Protein AF-A0A444R073-F1 (afdb_monomer_lite)

InterPro domains:
  IPR001107 Band 7 domain [PF01145] (1-78)
  IPR010201 HflK [TIGR01933] (1-164)
  IPR010201 HflK [cd03404] (1-149)
  IPR036013 Band 7/SPFH domain superfamily [G3DSA:3.30.479.30] (1-65)
  IPR036013 Band 7/SPFH domain superfamily [SSF117892] (1-67)
  IPR050710 Band 7/mec-2 domain-containing protein [PTHR43327] (1-168)

Organism: Escherichia coli (NCBI:txid562)

Structure (mmCIF, N/CA/C/O backbone):
data_AF-A0A444R073-F1
#
_entry.id   AF-A0A444R073-F1
#
loop_
_atom_site.group_PDB
_atom_site.id
_atom_site.type_symbol
_atom_site.label_atom_id
_atom_site.label_alt_id
_atom_site.label_comp_id
_atom_site.label_asym_id
_atom_site.label_entity_id
_atom_site.label_seq_id
_atom_site.pdbx_PDB_ins_code
_atom_site.Cartn_x
_atom_site.Cartn_y
_atom_site.Cartn_z
_atom_site.occupancy
_atom_site.B_iso_or_equiv
_atom_site.auth_seq_id
_atom_site.auth_comp_id
_atom_site.auth_asym_id
_atom_site.auth_atom_id
_atom_site.pdbx_PDB_model_num
ATOM 1 N N . ARG A 1 1 ? -37.474 10.375 50.641 1.00 55.06 1 ARG A N 1
ATOM 2 C CA . ARG A 1 1 ? -37.005 9.110 50.010 1.00 55.06 1 ARG A CA 1
ATOM 3 C C . ARG A 1 1 ? -37.598 8.875 48.599 1.00 55.06 1 ARG A C 1
ATOM 5 O O . ARG A 1 1 ? -37.387 7.798 48.065 1.00 55.06 1 ARG A O 1
ATOM 12 N N . GLY A 1 2 ? -38.288 9.844 47.969 1.00 54.88 2 GLY A N 1
ATOM 13 C CA . GLY A 1 2 ? -39.010 9.638 46.696 1.00 54.88 2 GLY A CA 1
ATOM 14 C C . GLY A 1 2 ? -38.183 9.764 45.406 1.00 54.88 2 GLY A C 1
ATOM 15 O O . GLY A 1 2 ? -38.495 9.102 44.421 1.00 54.88 2 GLY A O 1
ATOM 16 N N . VAL A 1 3 ? -37.103 10.554 45.412 1.00 55.47 3 VAL A N 1
ATOM 17 C CA . VAL A 1 3 ? -36.324 10.870 44.192 1.00 55.47 3 VAL A CA 1
ATOM 18 C C . VAL A 1 3 ? -35.258 9.820 43.858 1.00 55.47 3 VAL A C 1
ATOM 20 O O . VAL A 1 3 ? -34.915 9.622 42.699 1.00 55.47 3 VAL A O 1
ATOM 23 N N . ILE A 1 4 ? -34.761 9.098 44.867 1.00 55.56 4 ILE A N 1
ATOM 24 C CA . ILE A 1 4 ? -33.624 8.165 44.733 1.00 55.56 4 ILE A CA 1
ATOM 25 C C . ILE A 1 4 ? -34.052 6.841 44.069 1.00 55.56 4 ILE A C 1
ATOM 27 O O . ILE A 1 4 ? -33.236 6.171 43.451 1.00 55.56 4 ILE A O 1
ATOM 31 N N . GLY A 1 5 ? -35.339 6.478 44.141 1.00 57.50 5 GLY A N 1
ATOM 32 C CA . GLY A 1 5 ? -35.863 5.230 43.566 1.00 57.50 5 GLY A CA 1
ATOM 33 C C . GLY A 1 5 ? -36.191 5.281 42.069 1.00 57.50 5 GLY A C 1
ATOM 34 O O . GLY A 1 5 ? -36.481 4.243 41.486 1.00 57.50 5 GLY A O 1
ATOM 35 N N . LYS A 1 6 ? -36.170 6.466 41.442 1.00 63.62 6 LYS A N 1
ATOM 36 C CA . LYS A 1 6 ? -36.554 6.654 40.028 1.00 63.62 6 LYS A CA 1
ATOM 37 C C . LYS A 1 6 ? -35.370 6.546 39.056 1.00 63.62 6 LYS A C 1
ATOM 39 O O . LYS A 1 6 ? -35.580 6.530 37.847 1.00 63.62 6 LYS A O 1
ATOM 44 N N . TYR A 1 7 ? -34.142 6.475 39.573 1.00 65.88 7 TYR A N 1
ATOM 45 C CA . TYR A 1 7 ? -32.910 6.514 38.787 1.00 65.88 7 TYR A CA 1
ATOM 46 C C . TYR A 1 7 ? -32.064 5.255 39.016 1.00 65.88 7 TYR A C 1
ATOM 48 O O . TYR A 1 7 ? -31.955 4.758 40.134 1.00 65.88 7 TYR A O 1
ATOM 56 N N . THR A 1 8 ? -31.459 4.734 37.946 1.00 63.00 8 THR A N 1
ATOM 57 C CA . THR A 1 8 ? -30.529 3.600 38.014 1.00 63.00 8 THR A CA 1
ATOM 58 C C . THR A 1 8 ? -29.217 4.024 38.682 1.00 63.00 8 THR A C 1
ATOM 60 O O . THR A 1 8 ? -28.752 5.149 38.492 1.00 63.00 8 THR A O 1
ATOM 63 N N . MET A 1 9 ? -28.608 3.125 39.465 1.00 62.84 9 MET A N 1
ATOM 64 C CA . MET A 1 9 ? -27.392 3.409 40.250 1.00 62.84 9 MET A CA 1
ATOM 65 C C . MET A 1 9 ? -26.241 3.951 39.382 1.00 62.84 9 MET A C 1
ATOM 67 O O . MET A 1 9 ? -25.562 4.898 39.772 1.00 62.84 9 MET A O 1
ATOM 71 N N . ASP A 1 10 ? -26.094 3.415 38.170 1.00 59.47 10 ASP A N 1
ATOM 72 C CA . ASP A 1 10 ? -25.085 3.807 37.177 1.00 59.47 10 ASP A CA 1
ATOM 73 C C . ASP A 1 10 ? -25.174 5.298 36.788 1.00 59.47 10 ASP A C 1
ATOM 75 O O . ASP A 1 10 ? -24.176 6.014 36.710 1.00 59.47 10 ASP A O 1
ATOM 79 N N . ARG A 1 11 ? -26.395 5.839 36.680 1.00 61.59 11 ARG A N 1
ATOM 80 C CA . ARG A 1 11 ? -26.610 7.251 36.338 1.00 61.59 11 ARG A CA 1
ATOM 81 C C . ARG A 1 11 ? -26.277 8.196 37.493 1.00 61.59 11 ARG A C 1
ATOM 83 O O . ARG A 1 11 ? -25.921 9.343 37.247 1.00 61.59 11 ARG A O 1
ATOM 90 N N . ILE A 1 12 ? -26.365 7.735 38.741 1.00 62.56 12 ILE A N 1
ATOM 91 C CA . ILE A 1 12 ? -26.025 8.524 39.940 1.00 62.56 12 ILE A CA 1
ATOM 92 C C . ILE A 1 12 ? -24.502 8.664 40.090 1.00 62.56 12 ILE A C 1
ATOM 94 O O . ILE A 1 12 ? -24.021 9.690 40.578 1.00 62.56 12 ILE A O 1
ATOM 98 N N . LEU A 1 13 ? -23.749 7.647 39.667 1.00 61.31 13 LEU A N 1
ATOM 99 C CA . LEU A 1 13 ? -22.299 7.565 39.839 1.00 61.31 13 LEU A CA 1
ATOM 100 C C . LEU A 1 13 ? -21.522 8.370 38.786 1.00 61.31 13 LEU A C 1
ATOM 102 O O . LEU A 1 13 ? -20.531 9.002 39.150 1.00 61.31 13 LEU A O 1
ATOM 106 N N . THR A 1 14 ? -21.990 8.404 37.533 1.00 62.25 14 THR A N 1
ATOM 107 C CA . THR A 1 14 ? -21.158 8.860 36.400 1.00 62.25 14 THR A CA 1
ATOM 108 C C . THR A 1 14 ? -21.541 10.247 35.859 1.00 62.25 14 THR A C 1
ATOM 110 O O . THR A 1 14 ? -20.665 11.083 35.660 1.00 62.25 14 THR A O 1
ATOM 113 N N . GLU A 1 15 ? -22.836 10.553 35.678 1.00 62.81 15 GLU A N 1
ATOM 114 C CA . GLU A 1 15 ? -23.273 11.768 34.943 1.00 62.81 15 GLU A CA 1
ATOM 115 C C . GLU A 1 15 ? -24.451 12.534 35.586 1.00 62.81 15 GLU A C 1
ATOM 117 O O . GLU A 1 15 ? -24.666 13.716 35.322 1.00 62.81 15 GLU A O 1
ATOM 122 N N . GLY A 1 16 ? -25.232 11.900 36.463 1.00 62.34 16 GLY A N 1
ATOM 123 C CA . GLY A 1 16 ? -26.510 12.424 36.961 1.00 62.34 16 GLY A CA 1
ATOM 124 C C . GLY A 1 16 ? -26.440 13.278 38.227 1.00 62.34 16 GLY A C 1
ATOM 125 O O . GLY A 1 16 ? -27.479 13.748 38.685 1.00 62.34 16 GLY A O 1
ATOM 126 N N . ARG A 1 17 ? -25.257 13.510 38.814 1.00 65.69 17 ARG A N 1
ATOM 127 C CA . ARG A 1 17 ? -25.134 14.197 40.120 1.00 65.69 17 ARG A CA 1
ATOM 128 C C . ARG A 1 17 ? -25.716 15.614 40.112 1.00 65.69 17 ARG A C 1
ATOM 130 O O . ARG A 1 17 ? -26.339 16.014 41.091 1.00 65.69 17 ARG A O 1
ATOM 137 N N . THR A 1 18 ? -25.554 16.350 39.013 1.00 69.06 18 THR A N 1
ATOM 138 C CA . THR A 1 18 ? -26.079 17.720 38.871 1.00 69.06 18 THR A CA 1
ATOM 139 C C . THR A 1 18 ? -27.593 17.730 38.665 1.00 69.06 18 THR A C 1
ATOM 141 O O . THR A 1 18 ? -28.294 18.504 39.310 1.00 69.06 18 THR A O 1
ATOM 144 N N . VAL A 1 19 ? -28.107 16.827 37.823 1.00 73.62 19 VAL A N 1
ATOM 145 C CA . VAL A 1 19 ? -29.540 16.738 37.487 1.00 73.62 19 VAL A CA 1
ATOM 146 C C . VAL A 1 19 ? -30.362 16.276 38.693 1.00 73.62 19 VAL A C 1
ATOM 148 O O . VAL A 1 19 ? -31.411 16.834 39.007 1.00 73.62 19 VAL A O 1
ATOM 151 N N . ILE A 1 20 ? -29.848 15.300 39.440 1.00 73.94 20 ILE A N 1
ATOM 152 C CA . ILE A 1 20 ? -30.514 14.777 40.637 1.00 73.94 20 ILE A CA 1
ATOM 153 C C . ILE A 1 20 ? -30.482 15.808 41.773 1.00 73.94 20 ILE A C 1
ATOM 155 O O . ILE A 1 20 ? -31.438 15.894 42.546 1.00 73.94 20 ILE A O 1
ATOM 159 N N . ARG A 1 21 ? -29.432 16.640 41.855 1.00 73.69 21 ARG A N 1
ATOM 160 C CA . ARG A 1 21 ? -29.364 17.760 42.807 1.00 73.69 21 ARG A CA 1
ATOM 161 C C . ARG A 1 21 ? -30.461 18.787 42.534 1.00 73.69 21 ARG A C 1
ATOM 163 O O . ARG A 1 21 ? -31.187 19.127 43.464 1.00 73.69 21 ARG A O 1
ATOM 170 N N . SER A 1 22 ? -30.622 19.226 41.282 1.00 78.06 22 SER A N 1
ATOM 171 C CA . SER A 1 22 ? -31.664 20.197 40.917 1.00 78.06 22 SER A CA 1
ATOM 172 C C . SER A 1 22 ? -33.078 19.655 41.124 1.00 78.06 22 SER A C 1
ATOM 174 O O . SER A 1 22 ? -33.945 20.371 41.620 1.00 78.06 22 SER A O 1
ATOM 176 N N . ASP A 1 23 ? -33.313 18.380 40.802 1.00 78.25 23 ASP A N 1
ATOM 177 C CA . ASP A 1 23 ? -34.623 17.754 41.007 1.00 78.25 23 ASP A CA 1
ATOM 178 C C . ASP A 1 23 ? -34.961 17.601 42.491 1.00 78.25 23 ASP A C 1
ATOM 180 O O . ASP A 1 23 ? -36.080 17.901 42.904 1.00 78.25 23 ASP A O 1
ATOM 184 N N . THR A 1 24 ? -33.982 17.204 43.307 1.00 77.81 24 THR A N 1
ATOM 185 C CA . THR A 1 24 ? -34.178 17.065 44.755 1.00 77.81 24 THR A CA 1
ATOM 186 C C . THR A 1 24 ? -34.404 18.423 45.414 1.00 77.81 24 THR A C 1
ATOM 188 O O . THR A 1 24 ? -35.255 18.532 46.289 1.00 77.81 24 THR A O 1
ATOM 191 N N . GLN A 1 25 ? -33.686 19.465 44.984 1.00 78.38 25 GLN A N 1
ATOM 192 C CA . GLN A 1 25 ? -33.894 20.832 45.464 1.00 78.38 25 GLN A CA 1
ATOM 193 C C . GLN A 1 25 ? -35.312 21.324 45.156 1.00 78.38 25 GLN A C 1
ATOM 195 O O . GLN A 1 25 ? -35.981 21.835 46.049 1.00 78.38 25 GLN A O 1
ATOM 200 N N . ARG A 1 26 ? -35.794 21.107 43.927 1.00 81.31 26 ARG A N 1
ATOM 201 C CA . ARG A 1 26 ? -37.142 21.497 43.496 1.00 81.31 26 ARG A CA 1
ATOM 202 C C . ARG A 1 26 ? -38.243 20.769 44.275 1.00 81.31 26 ARG A C 1
ATOM 204 O O . ARG A 1 26 ? -39.172 21.417 44.744 1.00 81.31 26 ARG A O 1
ATOM 211 N N . GLU A 1 27 ? -38.122 19.454 44.460 1.00 80.75 27 GLU A N 1
ATOM 212 C CA . GLU A 1 27 ? -39.096 18.652 45.223 1.00 80.75 27 GLU A CA 1
ATOM 213 C C . GLU A 1 27 ? -39.114 19.044 46.714 1.00 80.75 27 GLU A C 1
ATOM 215 O O . GLU A 1 27 ? -40.174 19.112 47.341 1.00 80.75 27 GLU A O 1
ATOM 220 N N . LEU A 1 28 ? -37.946 19.357 47.289 1.00 77.50 28 LEU A N 1
ATOM 221 C CA . LEU A 1 28 ? -37.846 19.819 48.673 1.00 77.50 28 LEU A CA 1
ATOM 222 C C . LEU A 1 28 ? -38.444 21.223 48.845 1.00 77.50 28 LEU A C 1
ATOM 224 O O . LEU A 1 28 ? -39.145 21.473 49.821 1.00 77.50 28 LEU A O 1
ATOM 228 N N . GLU A 1 29 ? -38.216 22.122 47.888 1.00 79.25 29 GLU A N 1
ATOM 229 C CA . GLU A 1 29 ? -38.777 23.474 47.893 1.00 79.25 29 GLU A CA 1
ATOM 230 C C . GLU A 1 29 ? -40.306 23.461 47.743 1.00 79.25 29 GLU A C 1
ATOM 232 O O . GLU A 1 29 ? -41.003 24.188 48.448 1.00 79.25 29 GLU A O 1
ATOM 237 N N . GLU A 1 30 ? -40.845 22.592 46.885 1.00 82.12 30 GLU A N 1
ATOM 238 C CA . GLU A 1 30 ? -42.290 22.386 46.731 1.00 82.12 30 GLU A CA 1
ATOM 239 C C . GLU A 1 30 ? -42.929 21.822 48.011 1.00 82.12 30 GLU A C 1
ATOM 241 O O . GLU A 1 30 ? -44.007 22.259 48.411 1.00 82.12 30 GLU A O 1
ATOM 246 N N . THR A 1 31 ? -42.226 20.924 48.709 1.00 78.00 31 THR A N 1
ATOM 247 C CA . THR A 1 31 ? -42.686 20.351 49.984 1.00 78.00 31 THR A CA 1
ATOM 248 C C . THR A 1 31 ? -42.624 21.356 51.141 1.00 78.00 31 THR A C 1
ATOM 250 O O . THR A 1 31 ? -43.454 21.288 52.042 1.00 78.00 31 THR A O 1
ATOM 253 N N . ILE A 1 32 ? -41.662 22.289 51.144 1.00 78.62 32 ILE A N 1
ATOM 254 C CA . ILE A 1 32 ? -41.451 23.258 52.239 1.00 78.62 32 ILE A CA 1
ATOM 255 C C . ILE A 1 32 ? -42.328 24.516 52.096 1.00 78.62 32 ILE A C 1
ATOM 257 O O . ILE A 1 32 ? -42.721 25.082 53.116 1.00 78.62 32 ILE A O 1
ATOM 261 N N . ARG A 1 33 ? -42.689 24.930 50.869 1.00 77.44 33 ARG A N 1
ATOM 262 C CA . ARG A 1 33 ? -43.585 26.079 50.596 1.00 77.44 33 ARG A CA 1
ATOM 263 C C . ARG A 1 33 ? -44.850 26.142 51.467 1.00 77.44 33 ARG A C 1
ATOM 265 O O . ARG A 1 33 ? -45.106 27.211 52.005 1.00 77.44 33 ARG A O 1
ATOM 272 N N . PRO A 1 34 ? -45.634 25.062 51.652 1.00 80.06 34 PRO A N 1
ATOM 273 C CA . PRO A 1 34 ? -46.863 25.126 52.448 1.00 80.06 34 PRO A CA 1
ATOM 274 C C . PRO A 1 34 ? -46.637 25.255 53.962 1.00 80.06 34 PRO A C 1
ATOM 276 O O . PRO A 1 34 ? -47.599 25.487 54.688 1.00 80.06 34 PRO A O 1
ATOM 279 N N . TYR A 1 35 ? -45.403 25.095 54.453 1.00 78.06 35 TYR A N 1
ATOM 280 C CA . TYR A 1 35 ? -45.088 25.181 55.881 1.00 78.06 35 TYR A CA 1
ATOM 281 C C . TYR A 1 35 ? -44.581 26.568 56.322 1.00 78.06 35 TYR A C 1
ATOM 283 O O . TYR A 1 35 ? -44.328 26.737 57.512 1.00 78.06 35 TYR A O 1
ATOM 291 N N . ASP A 1 36 ? -44.415 27.539 55.406 1.00 66.00 36 ASP A N 1
ATOM 292 C CA . ASP A 1 36 ? -44.021 28.942 55.680 1.00 66.00 36 ASP A CA 1
ATOM 293 C C . ASP A 1 36 ? -42.893 29.107 56.726 1.00 66.00 36 ASP A C 1
ATOM 295 O O . ASP A 1 36 ? -42.882 30.009 57.562 1.00 66.00 36 ASP A O 1
ATOM 299 N N . MET A 1 37 ? -41.892 28.222 56.687 1.00 71.38 37 MET A N 1
ATOM 300 C CA . MET A 1 37 ? -40.884 28.117 57.754 1.00 71.38 37 MET A CA 1
ATOM 301 C C . MET A 1 37 ? -39.775 29.186 57.687 1.00 71.38 37 MET A C 1
ATOM 303 O O . MET A 1 37 ? -38.877 29.183 58.525 1.00 71.38 37 MET A O 1
ATOM 307 N N . GLY A 1 38 ? -39.783 30.072 56.682 1.00 71.75 38 GLY A N 1
ATOM 308 C CA . GLY A 1 38 ? -38.761 31.117 56.505 1.00 71.75 38 GLY A CA 1
ATOM 309 C C . GLY A 1 38 ? -37.342 30.604 56.203 1.00 71.75 38 GLY A C 1
ATOM 310 O O . GLY A 1 38 ? -36.381 31.357 56.339 1.00 71.75 38 GLY A O 1
ATOM 311 N N . ILE A 1 39 ? -37.192 29.334 55.808 1.00 76.00 39 ILE A N 1
ATOM 312 C CA . ILE A 1 39 ? -35.901 28.692 55.511 1.00 76.00 39 ILE A CA 1
ATOM 313 C C . ILE A 1 39 ? -35.671 28.671 53.996 1.00 76.00 39 ILE A C 1
ATOM 315 O O . ILE A 1 39 ? -36.524 28.198 53.247 1.00 76.00 39 ILE A O 1
ATOM 319 N N . THR A 1 40 ? -34.502 29.129 53.543 1.00 70.38 40 THR A N 1
ATOM 320 C CA . THR A 1 40 ? -34.058 29.054 52.141 1.00 70.38 40 THR A CA 1
ATOM 321 C C . THR A 1 40 ? -32.977 27.989 51.958 1.00 70.38 40 THR A C 1
ATOM 323 O O . THR A 1 40 ? -32.024 27.896 52.731 1.00 70.38 40 THR A O 1
ATOM 326 N N . LEU A 1 41 ? -33.128 27.159 50.924 1.00 69.31 41 LEU A N 1
ATOM 327 C CA . LEU A 1 41 ? -32.196 26.076 50.610 1.00 69.31 41 LEU A CA 1
ATOM 328 C C . LEU A 1 41 ? -31.073 26.598 49.698 1.00 69.31 41 LEU A C 1
ATOM 330 O O . LEU A 1 41 ? -31.350 26.999 48.570 1.00 69.31 41 LEU A O 1
ATOM 334 N N . LEU A 1 42 ? -29.819 26.596 50.170 1.00 73.56 42 LEU A N 1
ATOM 335 C CA . LEU A 1 42 ? -28.668 27.050 49.370 1.00 73.56 42 LEU A CA 1
ATOM 336 C C . LEU A 1 42 ? -28.007 25.934 48.549 1.00 73.56 42 LEU A C 1
ATOM 338 O O . LEU A 1 42 ? -27.682 26.160 47.388 1.00 73.56 42 LEU A O 1
ATOM 342 N N . ASP A 1 43 ? -27.787 24.750 49.131 1.00 69.12 43 ASP A N 1
ATOM 343 C CA . ASP A 1 43 ? -27.159 23.624 48.426 1.00 69.12 43 ASP A CA 1
ATOM 344 C C . ASP A 1 43 ? -27.592 22.273 49.016 1.00 69.12 43 ASP A C 1
ATOM 346 O O . ASP A 1 43 ? -27.849 22.146 50.216 1.00 69.12 43 ASP A O 1
ATOM 350 N N . VAL A 1 44 ? -27.649 21.251 48.160 1.00 71.50 44 VAL A N 1
ATOM 351 C CA . VAL A 1 44 ? -27.946 19.861 48.522 1.00 71.50 44 VAL A CA 1
ATOM 352 C C . VAL A 1 44 ? -26.718 19.011 48.212 1.00 71.50 44 VAL A C 1
ATOM 354 O O . VAL A 1 44 ? -26.381 18.735 47.053 1.00 71.50 44 VAL A O 1
ATOM 357 N N . ASN A 1 45 ? -26.039 18.568 49.269 1.00 71.38 45 ASN A N 1
ATOM 358 C CA . ASN A 1 45 ? -24.870 17.708 49.152 1.00 71.38 45 ASN A CA 1
ATOM 359 C C . ASN A 1 45 ? -25.240 16.239 49.404 1.00 71.38 45 ASN A C 1
ATOM 361 O O . ASN A 1 45 ? -25.740 15.885 50.471 1.00 71.38 45 ASN A O 1
ATOM 365 N N . PHE A 1 46 ? -24.973 15.376 48.422 1.00 67.88 46 PHE A N 1
ATOM 366 C CA . PHE A 1 46 ? -25.147 13.933 48.563 1.00 67.88 46 PHE A CA 1
ATOM 367 C C . PHE A 1 46 ? -23.884 13.315 49.158 1.00 67.88 46 PHE A C 1
ATOM 369 O O . PHE A 1 46 ? -22.797 13.422 48.584 1.00 67.88 46 PHE A O 1
ATOM 376 N N . GLN A 1 47 ? -24.034 12.616 50.283 1.00 66.50 47 GLN A N 1
ATOM 377 C CA . GLN A 1 47 ? -22.966 11.769 50.804 1.00 66.50 47 GLN A CA 1
ATOM 378 C C . GLN A 1 47 ? -22.713 10.611 49.830 1.00 66.50 47 GLN A C 1
ATOM 380 O O . GLN A 1 47 ? -23.646 10.082 49.226 1.00 66.50 47 GLN A O 1
ATOM 385 N N . ALA A 1 48 ? -21.440 10.257 49.636 1.00 60.47 48 ALA A N 1
ATOM 386 C CA . ALA A 1 48 ? -21.033 9.248 48.666 1.00 60.47 48 ALA A CA 1
ATOM 387 C C . ALA A 1 48 ? -21.728 7.907 48.953 1.00 60.47 48 ALA A C 1
ATOM 389 O O . ALA A 1 48 ? -21.460 7.261 49.966 1.00 60.47 48 ALA A O 1
ATOM 390 N N . ALA A 1 49 ? -22.616 7.490 48.050 1.00 63.25 49 ALA A N 1
ATOM 391 C CA . ALA A 1 49 ? -23.251 6.184 48.106 1.00 63.25 49 ALA A CA 1
ATOM 392 C C . ALA A 1 49 ? -22.205 5.120 47.742 1.00 63.25 49 ALA A C 1
ATOM 394 O O . ALA A 1 49 ? -21.922 4.890 46.567 1.00 63.25 49 ALA A O 1
ATOM 395 N N . ARG A 1 50 ? -21.576 4.513 48.753 1.00 61.50 50 ARG A N 1
ATOM 396 C CA . ARG A 1 50 ? -20.696 3.357 48.550 1.00 61.50 50 ARG A CA 1
ATOM 397 C C . ARG A 1 50 ? -21.544 2.091 48.399 1.00 61.50 50 ARG A C 1
ATOM 399 O O . ARG A 1 50 ? -22.405 1.860 49.248 1.00 61.50 50 ARG A O 1
ATOM 406 N N . PRO A 1 51 ? -21.291 1.257 47.377 1.00 62.69 51 PRO A N 1
ATOM 407 C CA . PRO A 1 51 ? -21.869 -0.078 47.310 1.00 62.69 51 PRO A CA 1
ATOM 408 C C . PRO A 1 51 ? -21.456 -0.908 48.540 1.00 62.69 51 PRO A C 1
ATOM 410 O O . PRO A 1 51 ? -20.297 -0.805 48.967 1.00 62.69 51 PRO A O 1
ATOM 413 N N . PRO A 1 52 ? -22.364 -1.721 49.114 1.00 71.88 52 PRO A N 1
ATOM 414 C CA . PRO A 1 52 ? -22.009 -2.680 50.155 1.00 71.88 52 PRO A CA 1
ATOM 415 C C . PRO A 1 52 ? -20.971 -3.681 49.624 1.00 71.88 52 PRO A C 1
ATOM 417 O O . PRO A 1 52 ? -20.957 -4.003 48.437 1.00 71.88 52 PRO A O 1
ATOM 420 N N . GLU A 1 53 ? -20.071 -4.140 50.496 1.00 72.81 53 GLU A N 1
ATOM 421 C CA . GLU A 1 53 ? -18.901 -4.959 50.125 1.00 72.81 53 GLU A CA 1
ATOM 422 C C . GLU A 1 53 ? -19.281 -6.250 49.382 1.00 72.81 53 GLU A C 1
ATOM 424 O O . GLU A 1 53 ? -18.562 -6.673 48.484 1.00 72.81 53 GLU A O 1
ATOM 429 N N . GLU A 1 54 ? -20.446 -6.819 49.697 1.00 71.88 54 GLU A N 1
ATOM 430 C CA . GLU A 1 54 ? -20.919 -8.113 49.192 1.00 71.88 54 GLU A CA 1
ATOM 431 C C . GLU A 1 54 ? -21.145 -8.159 47.669 1.00 71.88 54 GLU A C 1
ATOM 433 O O . GLU A 1 54 ? -21.077 -9.234 47.082 1.00 71.88 54 GLU A O 1
ATOM 438 N N . VAL A 1 55 ? -21.385 -7.017 47.009 1.00 76.94 55 VAL A N 1
ATOM 439 C CA . VAL A 1 55 ? -21.680 -6.961 45.559 1.00 76.94 55 VAL A CA 1
ATOM 440 C C . VAL A 1 55 ? -20.563 -6.359 44.713 1.00 76.94 55 VAL A C 1
ATOM 442 O O . VAL A 1 55 ? -20.627 -6.453 43.491 1.00 76.94 55 VAL A O 1
ATOM 445 N N . LYS A 1 56 ? -19.517 -5.786 45.320 1.00 77.75 56 LYS A N 1
ATOM 446 C CA . LYS A 1 56 ? -18.429 -5.128 44.573 1.00 77.75 56 LYS A CA 1
ATOM 447 C C . LYS A 1 56 ? -17.779 -6.064 43.554 1.00 77.75 56 LYS A C 1
ATOM 449 O O . LYS A 1 56 ? -17.690 -5.701 42.392 1.00 77.75 56 LYS A O 1
ATOM 454 N N . ALA A 1 57 ? -17.472 -7.299 43.953 1.00 86.00 57 ALA A N 1
ATOM 455 C CA . ALA A 1 57 ? -16.815 -8.273 43.080 1.00 86.00 57 ALA A CA 1
ATOM 456 C C . ALA A 1 57 ? -17.603 -8.576 41.789 1.00 86.00 57 ALA A C 1
ATOM 458 O O . ALA A 1 57 ? -17.008 -8.672 40.724 1.00 86.00 57 ALA A O 1
ATOM 459 N N . ALA A 1 58 ? -18.935 -8.682 41.861 1.00 85.12 58 ALA A N 1
ATOM 460 C CA . ALA A 1 58 ? -19.769 -8.952 40.685 1.00 85.12 58 ALA A CA 1
ATOM 461 C C . ALA A 1 58 ? -19.904 -7.730 39.758 1.00 85.12 58 ALA A C 1
ATOM 463 O O . ALA A 1 58 ? -20.021 -7.879 38.543 1.00 85.12 58 ALA A O 1
ATOM 464 N N . PHE A 1 59 ? -19.886 -6.516 40.319 1.00 82.62 59 PHE A N 1
ATOM 465 C CA . PHE A 1 59 ? -19.874 -5.284 39.528 1.00 82.62 59 PHE A CA 1
ATOM 466 C C . PHE A 1 59 ? -18.515 -5.046 38.872 1.00 82.62 59 PHE A C 1
ATOM 468 O O . PHE A 1 59 ? -18.472 -4.691 37.697 1.00 82.62 59 PHE A O 1
ATOM 475 N N . ASP A 1 60 ? -17.430 -5.276 39.607 1.00 86.88 60 ASP A N 1
ATOM 476 C CA . ASP A 1 60 ? -16.068 -5.149 39.097 1.00 86.88 60 ASP A CA 1
ATOM 477 C C . ASP A 1 60 ? -15.835 -6.138 37.942 1.00 86.88 60 ASP A C 1
ATOM 479 O O . ASP A 1 60 ? -15.283 -5.753 36.913 1.00 86.88 60 ASP A O 1
ATOM 483 N N . ASP A 1 61 ? -16.351 -7.368 38.050 1.00 90.75 61 ASP A N 1
ATOM 484 C CA . ASP A 1 61 ? -16.304 -8.369 36.975 1.00 90.75 61 ASP A CA 1
ATOM 485 C C . ASP A 1 61 ? -17.109 -7.937 35.734 1.00 90.75 61 ASP A C 1
ATOM 487 O O . ASP A 1 61 ? -16.619 -7.999 34.607 1.00 90.75 61 ASP A O 1
ATOM 491 N N . ALA A 1 62 ? -18.320 -7.397 35.917 1.00 90.88 62 ALA A N 1
ATOM 492 C CA . ALA A 1 62 ? -19.131 -6.891 34.807 1.00 90.88 62 ALA A CA 1
ATOM 493 C C . ALA A 1 62 ? -18.499 -5.674 34.100 1.00 90.88 62 ALA A C 1
ATOM 495 O O . ALA A 1 62 ? -18.615 -5.536 32.878 1.00 90.88 62 ALA A O 1
ATOM 496 N N . ILE A 1 63 ? -17.835 -4.787 34.849 1.00 89.12 63 ILE A N 1
ATOM 497 C CA . ILE A 1 63 ? -17.097 -3.647 34.288 1.00 89.12 63 ILE A CA 1
ATOM 498 C C . ILE A 1 63 ? -15.865 -4.144 33.528 1.00 89.12 63 ILE A C 1
ATOM 500 O O . ILE A 1 63 ? -15.675 -3.743 32.380 1.00 89.12 63 ILE A O 1
ATOM 504 N N . ALA A 1 64 ? -15.088 -5.058 34.116 1.00 94.00 64 ALA A N 1
ATOM 505 C CA . ALA A 1 64 ? -13.918 -5.647 33.473 1.00 94.00 64 ALA A CA 1
ATOM 506 C C . ALA A 1 64 ? -14.290 -6.366 32.166 1.00 94.00 64 ALA A C 1
ATOM 508 O O . ALA A 1 64 ? -13.637 -6.172 31.143 1.00 94.00 64 ALA A O 1
ATOM 509 N N . ALA A 1 65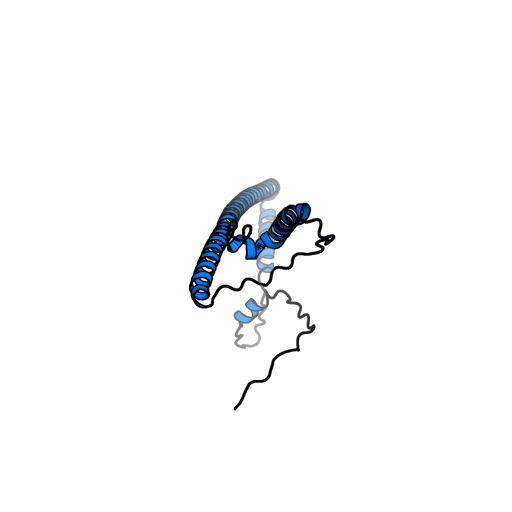 ? -15.381 -7.139 32.158 1.00 95.00 65 ALA A N 1
ATOM 510 C CA . ALA A 1 65 ? -15.878 -7.806 30.957 1.00 95.00 65 ALA A CA 1
ATOM 511 C C . ALA A 1 65 ? -16.243 -6.808 29.843 1.00 95.00 65 ALA A C 1
ATOM 513 O O . ALA A 1 65 ? -15.868 -7.011 28.688 1.00 95.00 65 ALA A O 1
ATOM 514 N N . ARG A 1 66 ? -16.920 -5.703 30.186 1.00 93.81 66 ARG A N 1
ATOM 515 C CA . ARG A 1 66 ? -17.254 -4.632 29.231 1.00 93.81 66 ARG A CA 1
ATOM 516 C C . ARG A 1 66 ? -16.025 -3.917 28.691 1.00 93.81 66 ARG A C 1
ATOM 518 O O . ARG A 1 66 ? -15.977 -3.593 27.507 1.00 93.81 66 ARG A O 1
ATOM 525 N N . GLU A 1 67 ? -15.052 -3.637 29.548 1.00 96.25 67 GLU A N 1
ATOM 526 C CA . GLU A 1 67 ? -13.822 -2.970 29.134 1.00 96.25 67 GLU A CA 1
ATOM 527 C C . GLU A 1 67 ? -13.011 -3.857 28.187 1.00 96.25 67 GLU A C 1
ATOM 529 O O . GLU A 1 67 ? -12.578 -3.382 27.136 1.00 96.25 67 GLU A O 1
ATOM 534 N N . ASN A 1 68 ? -12.914 -5.153 28.496 1.00 96.56 68 ASN A N 1
ATOM 535 C CA . ASN A 1 68 ? -12.296 -6.148 27.625 1.00 96.56 68 ASN A CA 1
ATOM 536 C C . ASN A 1 68 ? -13.017 -6.239 26.274 1.00 96.56 68 ASN A C 1
ATOM 538 O O . ASN A 1 68 ? -12.365 -6.191 25.236 1.00 96.56 68 ASN A O 1
ATOM 542 N N . GLU A 1 69 ? -14.353 -6.322 26.253 1.00 96.12 69 GLU A N 1
ATOM 543 C CA . GLU A 1 69 ? -15.136 -6.335 25.008 1.00 96.12 69 GLU A CA 1
ATOM 544 C C . GLU A 1 69 ? -14.828 -5.105 24.146 1.00 96.12 69 GLU A C 1
ATOM 546 O O . GLU A 1 69 ? -14.506 -5.225 22.963 1.00 96.12 69 GLU A O 1
ATOM 551 N N . GLN A 1 70 ? -14.849 -3.914 24.747 1.00 96.69 70 GLN A N 1
ATOM 552 C CA . GLN A 1 70 ? -14.510 -2.691 24.030 1.00 96.69 70 GLN A CA 1
ATOM 553 C C . GLN A 1 70 ? -13.051 -2.663 23.569 1.00 96.69 70 GLN A C 1
ATOM 555 O O . GLN A 1 70 ? -12.762 -2.132 22.497 1.00 96.69 70 GLN A O 1
ATOM 560 N N . GLN A 1 71 ? -12.123 -3.208 24.356 1.00 96.94 71 GLN A N 1
ATOM 561 C CA . GLN A 1 71 ? -10.724 -3.333 23.961 1.00 96.94 71 GLN A CA 1
ATOM 562 C C . GLN A 1 71 ? -10.584 -4.234 22.732 1.00 96.94 71 GLN A C 1
ATOM 564 O O . GLN A 1 71 ? -9.951 -3.816 21.765 1.00 96.94 71 GLN A O 1
ATOM 569 N N . TYR A 1 72 ? -11.229 -5.403 22.727 1.00 97.44 72 TYR A N 1
ATOM 570 C CA . TYR A 1 72 ? -11.217 -6.325 21.590 1.00 97.44 72 TYR A CA 1
ATOM 571 C C . TYR A 1 72 ? -11.818 -5.704 20.329 1.00 97.44 72 TYR A C 1
ATOM 573 O O . TYR A 1 72 ? -11.253 -5.854 19.246 1.00 97.44 72 TYR A O 1
ATOM 581 N N . ILE A 1 73 ? -12.927 -4.967 20.455 1.00 97.06 73 ILE A N 1
ATOM 582 C CA . ILE A 1 73 ? -13.530 -4.254 19.320 1.00 97.06 73 ILE A CA 1
ATOM 583 C C . ILE A 1 73 ? -12.550 -3.214 18.769 1.00 97.06 73 ILE A C 1
ATOM 585 O O . ILE A 1 73 ? -12.284 -3.204 17.568 1.00 97.06 73 ILE A O 1
ATOM 589 N N . ARG A 1 74 ? -11.949 -2.388 19.636 1.00 96.50 74 ARG A N 1
ATOM 590 C CA . ARG A 1 74 ? -10.973 -1.366 19.218 1.00 96.50 74 ARG A CA 1
ATOM 591 C C . ARG A 1 74 ? -9.733 -1.972 18.568 1.00 96.50 74 ARG A C 1
ATOM 593 O O . ARG A 1 74 ? -9.212 -1.403 17.615 1.00 96.50 74 ARG A O 1
ATOM 600 N N . GLU A 1 75 ? -9.254 -3.110 19.061 1.00 96.75 75 GLU A N 1
ATOM 601 C CA . GLU A 1 75 ? -8.100 -3.802 18.484 1.00 96.75 75 GLU A CA 1
ATOM 602 C C . GLU A 1 75 ? -8.428 -4.400 17.109 1.00 96.75 75 GLU A C 1
ATOM 604 O O . GLU A 1 75 ? -7.643 -4.257 16.172 1.00 96.75 75 GLU A O 1
ATOM 609 N N . ALA A 1 76 ? -9.619 -4.982 16.940 1.00 96.62 76 ALA A N 1
ATOM 610 C CA . ALA A 1 76 ? -10.089 -5.469 15.645 1.00 96.62 76 ALA A CA 1
ATOM 611 C C . ALA A 1 76 ? -10.281 -4.326 14.628 1.00 96.62 76 ALA A C 1
ATOM 613 O O . ALA A 1 76 ? -9.877 -4.435 13.465 1.00 96.62 76 ALA A O 1
ATOM 614 N N . GLU A 1 77 ? -10.848 -3.199 15.061 1.00 96.81 77 GLU A N 1
ATOM 615 C CA . GLU A 1 77 ? -10.951 -1.986 14.248 1.00 96.81 77 GLU A CA 1
ATOM 616 C C . GLU A 1 77 ? -9.564 -1.452 13.875 1.00 96.81 77 GLU A C 1
ATOM 618 O O . GLU A 1 77 ? -9.314 -1.144 12.712 1.00 96.81 77 GLU A O 1
ATOM 623 N N . ALA A 1 78 ? -8.625 -1.391 14.821 1.00 96.44 78 ALA A N 1
ATOM 624 C CA . ALA A 1 78 ? -7.255 -0.971 14.543 1.00 96.44 78 ALA A CA 1
ATOM 625 C C . ALA A 1 78 ? -6.581 -1.896 13.518 1.00 96.44 78 ALA A C 1
ATOM 627 O O . ALA A 1 78 ? -5.996 -1.409 12.551 1.00 96.44 78 ALA A O 1
ATOM 628 N N . TYR A 1 79 ? -6.735 -3.214 13.666 1.00 95.50 79 TYR A N 1
ATOM 629 C CA . TYR A 1 79 ? -6.168 -4.199 12.748 1.00 95.50 79 TYR A CA 1
ATOM 630 C C . TYR A 1 79 ? -6.721 -4.053 11.325 1.00 95.50 79 TYR A C 1
ATOM 632 O O . TYR A 1 79 ? -5.962 -4.018 10.355 1.00 95.50 79 TYR A O 1
ATOM 640 N N . THR A 1 80 ? -8.040 -3.917 11.172 1.00 94.81 80 THR A N 1
ATOM 641 C CA . THR A 1 80 ? -8.663 -3.722 9.849 1.00 94.81 80 THR A CA 1
ATOM 642 C C . THR A 1 80 ? -8.233 -2.401 9.208 1.00 94.81 80 THR A C 1
ATOM 644 O O . THR A 1 80 ? -7.871 -2.377 8.025 1.00 94.81 80 THR A O 1
ATOM 647 N N . ASN A 1 81 ? -8.177 -1.328 10.002 1.00 95.31 81 ASN A N 1
ATOM 648 C CA . ASN A 1 81 ? -7.690 -0.017 9.581 1.00 95.31 81 ASN A CA 1
ATOM 649 C C . ASN A 1 81 ? -6.189 -0.006 9.254 1.00 95.31 81 ASN A C 1
ATOM 651 O O . ASN A 1 81 ? -5.737 0.856 8.509 1.00 95.31 81 ASN A O 1
ATOM 655 N N . GLU A 1 82 ? -5.402 -0.950 9.764 1.00 95.56 82 GLU A N 1
ATOM 656 C CA . GLU A 1 82 ? -3.978 -1.083 9.456 1.00 95.56 82 GLU A CA 1
ATOM 657 C C . GLU A 1 82 ? -3.741 -1.941 8.203 1.00 95.56 82 GLU A C 1
ATOM 659 O O . GLU A 1 82 ? -2.947 -1.577 7.330 1.00 95.56 82 GLU A O 1
ATOM 664 N N . VAL A 1 83 ? -4.439 -3.072 8.083 1.00 96.69 83 VAL A N 1
ATOM 665 C CA . VAL A 1 83 ? -4.233 -4.044 7.000 1.00 96.69 83 VAL A CA 1
ATOM 666 C C . VAL A 1 83 ? -4.783 -3.539 5.670 1.00 96.69 83 VAL A C 1
ATOM 668 O O . VAL A 1 83 ? -4.078 -3.613 4.659 1.00 96.69 83 VAL A O 1
ATOM 671 N N . GLN A 1 84 ? -6.001 -2.987 5.644 1.00 95.31 84 GLN A N 1
ATOM 672 C CA . GLN A 1 84 ? -6.641 -2.584 4.390 1.00 95.31 84 GLN A CA 1
ATOM 673 C C . GLN A 1 84 ? -5.847 -1.488 3.648 1.00 95.31 84 GLN A C 1
ATOM 675 O O . GLN A 1 84 ? -5.574 -1.659 2.453 1.00 95.31 84 GLN A O 1
ATOM 680 N N . PRO A 1 85 ? -5.400 -0.392 4.297 1.00 96.75 85 PRO A N 1
ATOM 681 C CA . PRO A 1 85 ? -4.622 0.644 3.621 1.00 96.75 85 PRO A CA 1
ATOM 682 C C . PRO A 1 85 ? -3.221 0.174 3.242 1.00 96.75 85 PRO A C 1
ATOM 684 O O . PRO A 1 85 ? -2.715 0.573 2.195 1.00 96.75 85 PRO A O 1
ATOM 687 N N . ARG A 1 86 ? -2.595 -0.699 4.044 1.00 96.75 86 ARG A N 1
ATOM 688 C CA . ARG A 1 86 ? -1.294 -1.285 3.694 1.00 96.75 86 ARG A CA 1
ATOM 689 C C . ARG A 1 86 ? -1.382 -2.147 2.443 1.00 96.75 86 ARG A C 1
ATOM 691 O O . ARG A 1 86 ? -0.559 -1.968 1.548 1.00 96.75 86 ARG A O 1
ATOM 698 N N . ALA A 1 87 ? -2.379 -3.025 2.359 1.00 96.62 87 ALA A N 1
ATOM 699 C CA . ALA A 1 87 ? -2.603 -3.860 1.184 1.00 96.62 87 ALA A CA 1
ATOM 700 C C . ALA A 1 87 ? -2.885 -3.003 -0.061 1.00 96.62 87 ALA A C 1
ATOM 702 O O . ALA A 1 87 ? -2.251 -3.190 -1.098 1.00 96.62 87 ALA A O 1
ATOM 703 N N . ASN A 1 88 ? -3.755 -1.995 0.063 1.00 97.00 88 ASN A N 1
ATOM 704 C CA . ASN A 1 88 ? -4.042 -1.052 -1.021 1.00 97.00 88 ASN A CA 1
ATOM 705 C C . ASN A 1 88 ? -2.790 -0.268 -1.454 1.00 97.00 88 ASN A C 1
ATOM 707 O O . ASN A 1 88 ? -2.533 -0.117 -2.646 1.00 97.00 88 ASN A O 1
ATOM 711 N N . GLY A 1 89 ? -1.977 0.195 -0.502 1.00 97.88 89 GLY A N 1
ATOM 712 C CA . GLY A 1 89 ? -0.733 0.910 -0.782 1.00 97.88 89 GLY A CA 1
ATOM 713 C C . GLY A 1 89 ? 0.317 0.033 -1.469 1.00 97.88 89 GLY A C 1
ATOM 714 O O . GLY A 1 89 ? 0.998 0.494 -2.383 1.00 97.88 89 GLY A O 1
ATOM 715 N N . GLN A 1 90 ? 0.430 -1.237 -1.075 1.00 97.56 90 GLN A N 1
ATOM 716 C CA . GLN A 1 90 ? 1.299 -2.209 -1.744 1.00 97.56 90 GLN A CA 1
ATOM 717 C C . GLN A 1 90 ? 0.821 -2.503 -3.169 1.00 97.56 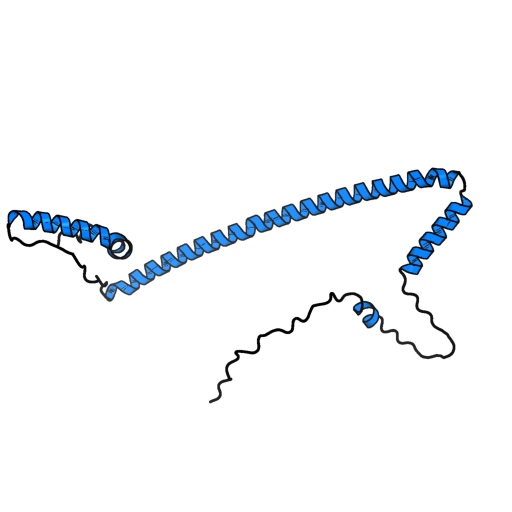90 GLN A C 1
ATOM 719 O O . GLN A 1 90 ? 1.627 -2.464 -4.095 1.00 97.56 90 GLN A O 1
ATOM 724 N N . ALA A 1 91 ? -0.481 -2.727 -3.360 1.00 97.50 91 ALA A N 1
ATOM 725 C CA . ALA A 1 91 ? -1.059 -2.938 -4.683 1.00 97.50 91 ALA A CA 1
ATOM 726 C C . ALA A 1 91 ? -0.811 -1.730 -5.601 1.00 97.50 91 ALA A C 1
ATOM 728 O O . ALA A 1 91 ? -0.344 -1.895 -6.728 1.00 97.50 91 ALA A O 1
ATOM 729 N N . GLN A 1 92 ? -1.039 -0.512 -5.100 1.00 97.88 92 GLN A N 1
ATOM 730 C CA . GLN A 1 92 ? -0.775 0.707 -5.862 1.00 97.88 92 GLN A CA 1
ATOM 731 C C .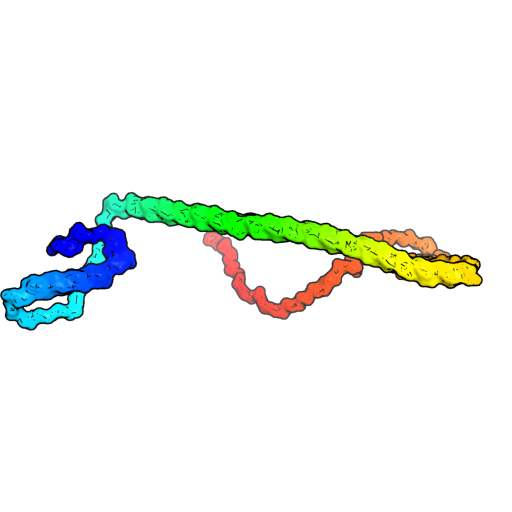 GLN A 1 92 ? 0.709 0.848 -6.208 1.00 97.88 92 GLN A C 1
ATOM 733 O O . GLN A 1 92 ? 1.036 1.198 -7.337 1.00 97.88 92 GLN A O 1
ATOM 738 N N . ARG A 1 93 ? 1.611 0.536 -5.270 1.00 98.19 93 ARG A N 1
ATOM 739 C CA . ARG A 1 93 ? 3.056 0.569 -5.518 1.00 98.19 93 ARG A CA 1
ATOM 740 C C . ARG A 1 93 ? 3.452 -0.365 -6.658 1.00 98.19 93 ARG A C 1
ATOM 742 O O . ARG A 1 93 ? 4.137 0.077 -7.569 1.00 98.19 93 ARG A O 1
ATOM 749 N N . ILE A 1 94 ? 2.968 -1.607 -6.648 1.00 98.19 94 ILE A N 1
ATOM 750 C CA . ILE A 1 94 ? 3.244 -2.585 -7.711 1.00 98.19 94 ILE A CA 1
ATOM 751 C C . ILE A 1 94 ? 2.728 -2.079 -9.065 1.00 98.19 94 ILE A C 1
ATOM 753 O O . ILE A 1 94 ? 3.415 -2.200 -10.080 1.00 98.19 94 ILE A O 1
ATOM 757 N N . LEU A 1 95 ? 1.532 -1.481 -9.097 1.00 98.19 95 LEU A N 1
ATOM 758 C CA . LEU A 1 95 ? 0.978 -0.910 -10.326 1.00 98.19 95 LEU A CA 1
ATOM 759 C C . LEU A 1 95 ? 1.807 0.267 -10.848 1.00 98.19 95 LEU A C 1
ATOM 761 O O . LEU A 1 95 ? 2.054 0.343 -12.052 1.00 98.19 95 LEU A O 1
ATOM 765 N N . GLU A 1 96 ? 2.240 1.174 -9.973 1.00 97.88 96 GLU A N 1
ATOM 766 C CA . GLU A 1 96 ? 3.081 2.306 -10.368 1.00 97.88 96 GLU A CA 1
ATOM 767 C C . GLU A 1 96 ? 4.480 1.863 -10.799 1.00 97.88 96 GLU A C 1
ATOM 769 O O . GLU A 1 96 ? 4.980 2.350 -11.809 1.00 97.88 96 GLU A O 1
ATOM 774 N N . GLU A 1 97 ? 5.085 0.883 -10.126 1.00 98.06 97 GLU A N 1
ATOM 775 C CA . GLU A 1 97 ? 6.356 0.282 -10.545 1.00 98.06 97 GLU A CA 1
ATOM 776 C C . GLU A 1 97 ? 6.234 -0.366 -11.931 1.00 98.06 97 GLU A C 1
ATOM 778 O O . GLU A 1 97 ? 7.074 -0.133 -12.800 1.00 98.06 97 GLU A O 1
ATOM 783 N N . ALA A 1 98 ? 5.154 -1.109 -12.191 1.00 98.06 98 ALA A N 1
ATOM 784 C CA . ALA A 1 98 ? 4.908 -1.711 -13.500 1.00 98.06 98 ALA A CA 1
ATOM 785 C C . ALA A 1 98 ? 4.695 -0.654 -14.600 1.00 98.06 98 ALA A C 1
ATOM 787 O O . ALA A 1 98 ? 5.196 -0.800 -15.720 1.00 98.06 98 ALA A O 1
ATOM 788 N N . ARG A 1 99 ? 3.973 0.433 -14.296 1.00 98.06 99 ARG A N 1
ATOM 789 C CA . ARG A 1 99 ? 3.785 1.565 -15.219 1.00 98.06 99 ARG A CA 1
ATOM 790 C C . ARG A 1 99 ? 5.098 2.287 -15.494 1.00 98.06 99 ARG A C 1
ATOM 792 O O . ARG A 1 99 ? 5.382 2.576 -16.656 1.00 98.06 99 ARG A O 1
ATOM 799 N N . ALA A 1 100 ? 5.892 2.539 -14.457 1.00 98.25 100 ALA A N 1
ATOM 800 C CA . ALA A 1 100 ? 7.202 3.162 -14.565 1.00 98.25 100 ALA A CA 1
ATOM 801 C C . ALA A 1 100 ? 8.145 2.304 -15.413 1.00 98.25 100 ALA A C 1
ATOM 803 O O . ALA A 1 100 ? 8.744 2.824 -16.348 1.00 98.25 100 ALA A O 1
ATOM 804 N N . TYR A 1 101 ? 8.196 0.992 -15.167 1.00 97.94 101 TYR A N 1
ATOM 805 C CA . TYR A 1 101 ? 8.994 0.059 -15.960 1.00 97.94 101 TYR A CA 1
ATOM 806 C C . TYR A 1 101 ? 8.579 0.075 -17.433 1.00 97.94 101 TYR A C 1
ATOM 808 O O . TYR A 1 101 ? 9.410 0.287 -18.312 1.00 97.94 101 TYR A O 1
ATOM 816 N N . LYS A 1 102 ? 7.274 -0.044 -17.716 1.00 97.94 102 LYS A N 1
ATOM 817 C CA . LYS A 1 102 ? 6.749 0.046 -19.085 1.00 97.94 102 LYS A CA 1
ATOM 818 C C . LYS A 1 102 ? 7.153 1.358 -19.762 1.00 97.94 102 LYS A C 1
ATOM 820 O O . LYS A 1 102 ? 7.589 1.344 -20.911 1.00 97.94 102 LYS A O 1
ATOM 825 N N . ALA A 1 103 ? 6.980 2.487 -19.077 1.00 98.00 103 ALA A N 1
ATOM 826 C CA . ALA A 1 103 ? 7.330 3.796 -19.615 1.00 98.00 103 ALA A CA 1
ATOM 827 C C . ALA A 1 103 ? 8.838 3.916 -19.865 1.00 98.00 103 ALA A C 1
ATOM 829 O O . ALA A 1 103 ? 9.236 4.370 -20.934 1.00 98.00 103 ALA A O 1
ATOM 830 N N . GLN A 1 104 ? 9.665 3.451 -18.926 1.00 98.00 104 GLN A N 1
ATOM 831 C CA . GLN A 1 104 ? 11.116 3.416 -19.060 1.00 98.00 104 GLN A CA 1
ATOM 832 C C . GLN A 1 104 ? 11.533 2.612 -20.292 1.00 98.00 104 GLN A C 1
ATOM 834 O O . GLN A 1 104 ? 12.269 3.138 -21.118 1.00 98.00 104 GLN A O 1
ATOM 839 N N . THR A 1 105 ? 11.017 1.392 -20.471 1.00 98.00 105 THR A N 1
ATOM 840 C CA . THR A 1 105 ? 11.351 0.551 -21.631 1.00 98.00 105 THR A CA 1
ATOM 841 C C . THR A 1 105 ? 10.951 1.209 -22.952 1.00 98.00 105 THR A C 1
ATOM 843 O O . THR A 1 105 ? 11.713 1.177 -23.916 1.00 98.00 105 THR A O 1
ATOM 846 N N . ILE A 1 106 ? 9.773 1.840 -23.012 1.00 97.88 106 ILE A N 1
ATOM 847 C CA . ILE A 1 106 ? 9.321 2.546 -24.219 1.00 97.88 106 ILE A CA 1
ATOM 848 C C . ILE A 1 106 ? 10.234 3.740 -24.519 1.00 97.88 106 ILE A C 1
ATOM 850 O O . ILE A 1 106 ? 10.646 3.918 -25.663 1.00 97.88 106 ILE A O 1
ATOM 854 N N . LEU A 1 107 ? 10.553 4.551 -23.509 1.00 97.75 107 LEU A N 1
ATOM 855 C CA . LEU A 1 107 ? 11.400 5.733 -23.669 1.00 97.75 107 LEU A CA 1
ATOM 856 C C . LEU A 1 107 ? 12.841 5.364 -24.023 1.00 97.75 107 LEU A C 1
ATOM 858 O O . LEU A 1 107 ? 13.455 6.035 -24.848 1.00 97.75 107 LEU A O 1
ATOM 862 N N . GLU A 1 108 ? 13.372 4.292 -23.440 1.00 97.44 108 GLU A N 1
ATOM 863 C CA . GLU A 1 108 ? 14.696 3.767 -23.759 1.00 97.44 108 GLU A CA 1
ATOM 864 C C . GLU A 1 108 ? 14.754 3.301 -25.215 1.00 97.44 108 GLU A C 1
ATOM 866 O O . GLU A 1 108 ? 15.599 3.783 -25.971 1.00 97.44 108 GLU A O 1
ATOM 871 N N . ALA A 1 109 ? 13.783 2.493 -25.654 1.00 96.81 109 ALA A N 1
ATOM 872 C CA . ALA A 1 109 ? 13.677 2.065 -27.046 1.00 96.81 109 ALA A CA 1
ATOM 873 C C . ALA A 1 109 ? 13.533 3.259 -28.010 1.00 96.81 109 ALA A C 1
ATOM 875 O O . ALA A 1 109 ? 14.198 3.317 -29.044 1.00 96.81 109 ALA A O 1
ATOM 876 N N . GLN A 1 110 ? 12.711 4.258 -27.672 1.00 97.25 110 GLN A N 1
ATOM 877 C CA . GLN A 1 110 ? 12.580 5.485 -28.469 1.00 97.25 110 GLN A CA 1
ATOM 878 C C . GLN A 1 110 ? 13.890 6.280 -28.527 1.00 97.25 110 GLN A C 1
ATOM 880 O O . GLN A 1 110 ? 14.260 6.783 -29.590 1.00 97.25 110 GLN A O 1
ATOM 885 N N . GLY A 1 111 ? 14.610 6.379 -27.409 1.00 97.19 111 GLY A N 1
ATOM 886 C CA . GLY A 1 111 ? 15.911 7.035 -27.330 1.00 97.19 111 GLY A CA 1
ATOM 887 C C . GLY A 1 111 ? 16.968 6.330 -28.177 1.00 97.19 111 GLY A C 1
ATOM 888 O O . GLY A 1 111 ? 17.728 6.987 -28.889 1.00 97.19 111 GLY A O 1
ATOM 889 N N . GLU A 1 112 ? 16.995 4.999 -28.161 1.00 94.75 112 GLU A N 1
ATOM 890 C CA . GLU A 1 112 ? 17.875 4.195 -29.011 1.00 94.75 112 GLU A CA 1
ATOM 891 C C . GLU A 1 112 ? 17.564 4.372 -30.495 1.00 94.75 112 GLU A C 1
ATOM 893 O O . GLU A 1 112 ? 18.480 4.647 -31.272 1.00 94.75 112 GLU A O 1
ATOM 898 N N . VAL A 1 113 ? 16.287 4.315 -30.885 1.00 96.19 113 VAL A N 1
ATOM 899 C CA . VAL A 1 113 ? 15.861 4.565 -32.270 1.00 96.19 113 VAL A CA 1
ATOM 900 C C . VAL A 1 113 ? 16.254 5.975 -32.710 1.00 96.19 113 VAL A C 1
ATOM 902 O O . VAL A 1 113 ? 16.792 6.147 -33.802 1.00 96.19 113 VAL A O 1
ATOM 905 N N . ALA A 1 114 ? 16.056 6.985 -31.861 1.00 95.81 114 ALA A N 1
ATOM 906 C CA . ALA A 1 114 ? 16.447 8.359 -32.163 1.00 95.81 114 ALA A CA 1
ATOM 907 C C . ALA A 1 114 ? 17.972 8.516 -32.311 1.00 95.81 114 ALA A C 1
ATOM 909 O O . ALA A 1 114 ? 18.429 9.236 -33.201 1.00 95.81 114 ALA A O 1
ATOM 910 N N . ARG A 1 115 ? 18.771 7.835 -31.475 1.00 91.62 115 ARG A N 1
ATOM 911 C CA . ARG A 1 115 ? 20.237 7.798 -31.616 1.00 91.62 115 ARG A CA 1
ATOM 912 C C . ARG A 1 115 ? 20.652 7.121 -32.918 1.00 91.62 115 ARG A C 1
ATOM 914 O O . ARG A 1 115 ? 21.462 7.673 -33.658 1.00 91.62 115 ARG A O 1
ATOM 921 N N . PHE A 1 116 ? 20.062 5.972 -33.228 1.00 91.44 116 PHE A N 1
ATOM 922 C CA . PHE A 1 116 ? 20.359 5.229 -34.448 1.00 91.44 116 PHE A CA 1
ATOM 923 C C . PHE A 1 116 ? 19.977 6.014 -35.709 1.00 91.44 116 PHE A C 1
ATOM 925 O O . PHE A 1 116 ? 20.760 6.081 -36.652 1.00 91.44 116 PHE A O 1
ATOM 932 N N . ALA A 1 117 ? 18.815 6.673 -35.710 1.00 94.00 117 ALA A N 1
ATOM 933 C CA . ALA A 1 117 ? 18.358 7.502 -36.822 1.00 94.00 117 ALA A CA 1
ATOM 934 C C . ALA A 1 117 ? 19.323 8.657 -37.133 1.00 94.00 117 ALA A C 1
ATOM 936 O O . ALA A 1 117 ? 19.500 9.003 -38.300 1.00 94.00 117 ALA A O 1
ATOM 937 N N . LYS A 1 118 ? 19.973 9.225 -36.108 1.00 90.06 118 LYS A N 1
ATOM 938 C CA . LYS A 1 118 ? 21.010 10.254 -36.276 1.00 90.06 118 LYS A CA 1
ATOM 939 C C . LYS A 1 118 ? 22.340 9.681 -36.771 1.00 90.06 118 LYS A C 1
ATOM 941 O O . LYS A 1 118 ? 22.987 10.313 -37.595 1.00 90.06 118 LYS A O 1
ATOM 946 N N . LEU A 1 119 ? 22.720 8.486 -36.319 1.00 88.31 119 LEU A N 1
ATOM 947 C CA . LEU A 1 119 ? 23.992 7.851 -36.682 1.00 88.31 119 LEU A CA 1
ATOM 948 C C . LEU A 1 119 ? 23.983 7.233 -38.092 1.00 88.31 119 LEU A C 1
ATOM 950 O O . LEU A 1 119 ? 24.999 7.221 -38.779 1.00 88.31 119 LEU A O 1
ATOM 954 N N . LEU A 1 120 ? 22.840 6.717 -38.548 1.00 89.75 120 LEU A N 1
ATOM 955 C CA . LEU A 1 120 ? 22.697 6.050 -39.844 1.00 89.75 120 LEU A CA 1
ATOM 956 C C . LEU A 1 120 ? 23.148 6.888 -41.062 1.00 89.75 120 LEU A C 1
ATOM 958 O O . LEU A 1 120 ? 23.841 6.326 -41.914 1.00 89.75 120 LEU A O 1
ATOM 962 N N . PRO A 1 121 ? 22.799 8.184 -41.207 1.00 90.94 121 PRO A N 1
ATOM 963 C CA . PRO A 1 121 ? 23.311 8.994 -42.313 1.00 90.94 121 PRO A CA 1
ATOM 964 C C . PRO A 1 121 ? 24.832 9.198 -42.240 1.00 90.94 121 PRO A C 1
ATOM 966 O O . PRO A 1 121 ? 25.496 9.112 -43.271 1.00 90.94 121 PRO A O 1
ATOM 969 N N . GLU A 1 122 ? 25.397 9.390 -41.045 1.00 86.25 122 GLU A N 1
ATOM 970 C CA . GLU A 1 122 ? 26.848 9.541 -40.848 1.00 86.25 122 GLU A CA 1
ATOM 971 C C . GLU A 1 122 ? 27.600 8.244 -41.178 1.00 86.25 122 GLU A C 1
ATOM 973 O O . GLU A 1 122 ? 28.626 8.259 -41.858 1.00 86.25 122 GLU A O 1
ATOM 978 N N . TYR A 1 123 ? 27.047 7.096 -40.779 1.00 87.75 123 TYR A N 1
ATOM 979 C CA . TYR A 1 123 ? 27.593 5.782 -41.110 1.00 87.75 123 TYR A CA 1
ATOM 980 C C . TYR A 1 123 ? 27.569 5.507 -42.619 1.00 87.75 123 TYR A C 1
ATOM 982 O O . TYR A 1 123 ? 28.525 4.960 -43.166 1.00 87.75 123 TYR A O 1
ATOM 990 N N . LYS A 1 124 ? 26.489 5.901 -43.311 1.00 89.62 124 LYS A N 1
ATOM 991 C CA . LYS A 1 124 ? 26.389 5.785 -44.776 1.00 89.62 124 LYS A CA 1
ATOM 992 C C . LYS A 1 124 ? 27.399 6.673 -45.502 1.00 89.62 124 LYS A C 1
ATOM 994 O O . LYS A 1 124 ? 27.856 6.285 -46.572 1.00 89.62 124 LYS A O 1
ATOM 999 N N . ALA A 1 125 ? 27.733 7.836 -44.943 1.00 90.38 125 ALA A N 1
ATOM 1000 C CA . ALA A 1 125 ? 28.708 8.749 -45.530 1.00 90.38 125 ALA A CA 1
ATOM 1001 C C . ALA A 1 125 ? 30.148 8.225 -45.405 1.00 90.38 125 ALA A C 1
ATOM 1003 O O . ALA A 1 125 ? 30.919 8.345 -46.355 1.00 90.38 125 ALA A O 1
ATOM 1004 N N . ALA A 1 126 ? 30.514 7.636 -44.261 1.00 90.81 126 ALA A N 1
ATOM 1005 C CA . ALA A 1 126 ? 31.873 7.149 -44.022 1.00 90.81 126 ALA A CA 1
ATOM 1006 C C . ALA A 1 126 ? 31.898 5.907 -43.097 1.00 90.81 126 ALA A C 1
ATOM 1008 O O . ALA A 1 126 ? 32.019 6.029 -41.876 1.00 90.81 126 ALA A O 1
ATOM 1009 N N . PRO A 1 127 ? 31.800 4.685 -43.652 1.00 85.88 127 PRO A N 1
ATOM 1010 C CA . PRO A 1 127 ? 31.574 3.478 -42.857 1.00 85.88 127 PRO A CA 1
ATOM 1011 C C . PRO A 1 127 ? 32.814 2.926 -42.135 1.00 85.88 127 PRO A C 1
ATOM 1013 O O . PRO A 1 127 ? 32.646 2.173 -41.176 1.00 85.88 127 PRO A O 1
ATOM 1016 N N . GLU A 1 128 ? 34.039 3.213 -42.588 1.00 89.06 128 GLU A N 1
ATOM 1017 C CA . GLU A 1 128 ? 35.270 2.722 -41.933 1.00 89.06 128 GLU A CA 1
ATOM 1018 C C . GLU A 1 128 ? 35.594 3.532 -40.671 1.00 89.06 128 GLU A C 1
ATOM 1020 O O . GLU A 1 128 ? 35.629 2.972 -39.576 1.00 89.06 128 GLU A O 1
ATOM 1025 N N . ILE A 1 129 ? 35.694 4.860 -40.792 1.00 90.50 129 ILE A N 1
ATOM 1026 C CA . ILE A 1 129 ? 36.020 5.750 -39.665 1.00 90.50 129 ILE A CA 1
ATOM 1027 C C . ILE A 1 129 ? 34.972 5.709 -38.545 1.00 90.50 129 ILE A C 1
ATOM 1029 O O . ILE A 1 129 ? 35.322 5.752 -37.367 1.00 90.50 129 ILE A O 1
ATOM 1033 N N . THR A 1 130 ? 33.684 5.572 -38.880 1.00 88.44 130 THR A N 1
ATOM 1034 C CA . THR A 1 130 ? 32.616 5.507 -37.872 1.00 88.44 130 THR A CA 1
ATOM 1035 C C . THR A 1 130 ? 32.673 4.198 -37.080 1.00 88.44 130 THR A C 1
ATOM 1037 O O . THR A 1 130 ? 32.403 4.209 -35.881 1.00 88.44 130 THR A O 1
ATOM 1040 N N . ARG A 1 131 ? 33.077 3.077 -37.702 1.00 88.00 131 ARG A N 1
ATOM 1041 C CA . ARG A 1 131 ? 33.266 1.796 -36.994 1.00 88.00 131 ARG A CA 1
ATOM 1042 C C . ARG A 1 131 ? 34.442 1.845 -36.031 1.00 88.00 131 ARG A C 1
ATOM 1044 O O . ARG A 1 131 ? 34.293 1.433 -34.883 1.00 88.00 131 ARG A O 1
ATOM 1051 N N . GLU A 1 132 ? 35.581 2.359 -36.485 1.00 90.81 132 GLU A N 1
ATOM 1052 C CA . GLU A 1 132 ? 36.771 2.499 -35.641 1.00 90.81 132 GLU A CA 1
ATOM 1053 C C . GLU A 1 132 ? 36.509 3.430 -34.457 1.00 90.81 132 GLU A C 1
ATOM 1055 O O . GLU A 1 132 ? 36.834 3.086 -33.321 1.00 90.81 132 GLU A O 1
ATOM 1060 N N . ARG A 1 133 ? 35.833 4.563 -34.691 1.00 91.06 133 ARG A N 1
ATOM 1061 C CA . ARG A 1 133 ? 35.435 5.488 -33.625 1.00 91.06 133 ARG A CA 1
ATOM 1062 C C . ARG A 1 133 ? 34.555 4.814 -32.577 1.00 91.06 133 ARG A C 1
ATOM 1064 O O . ARG A 1 133 ? 34.861 4.897 -31.392 1.00 91.06 133 ARG A O 1
ATOM 1071 N N . LEU A 1 134 ? 33.499 4.118 -33.004 1.00 88.25 134 LEU A N 1
ATOM 1072 C CA . LEU A 1 134 ? 32.581 3.435 -32.089 1.00 88.25 134 LEU A CA 1
ATOM 1073 C C . LEU A 1 134 ? 33.312 2.362 -31.262 1.00 88.25 134 LEU A C 1
ATOM 1075 O O . LEU A 1 134 ? 33.050 2.195 -30.071 1.00 88.25 134 LEU A O 1
ATOM 1079 N N . TYR A 1 135 ? 34.258 1.646 -31.874 1.00 91.75 135 TYR A N 1
ATOM 1080 C CA . TYR A 1 135 ? 35.092 0.664 -31.182 1.00 91.75 135 TYR A CA 1
ATOM 1081 C C . TYR A 1 135 ? 35.993 1.313 -30.126 1.00 91.75 135 TYR A C 1
ATOM 1083 O O . TYR A 1 135 ? 36.033 0.851 -28.988 1.00 91.75 135 TYR A O 1
ATOM 1091 N N . ILE A 1 136 ? 36.676 2.407 -30.466 1.00 93.56 136 ILE A N 1
ATOM 1092 C CA . ILE A 1 136 ? 37.531 3.125 -29.515 1.00 93.56 136 ILE A CA 1
ATOM 1093 C C . ILE A 1 136 ? 36.694 3.707 -28.367 1.00 93.56 136 ILE A C 1
ATOM 1095 O O . ILE A 1 136 ? 37.060 3.508 -27.215 1.00 93.56 136 ILE A O 1
ATOM 1099 N N . GLU A 1 137 ? 35.545 4.334 -28.644 1.00 90.06 137 GLU A N 1
ATOM 1100 C CA . GLU A 1 137 ? 34.658 4.909 -27.615 1.00 90.06 137 GLU A CA 1
ATOM 1101 C C . GLU A 1 137 ? 34.082 3.837 -26.673 1.00 90.06 137 GLU A C 1
ATOM 1103 O O . GLU A 1 137 ? 34.028 4.015 -25.452 1.00 90.06 137 GLU A O 1
ATOM 1108 N N . THR A 1 138 ? 33.662 2.689 -27.216 1.00 90.50 138 THR A N 1
ATOM 1109 C CA . THR A 1 138 ? 33.176 1.568 -26.394 1.00 90.50 138 THR A CA 1
ATOM 1110 C C . THR A 1 138 ? 34.295 0.976 -25.545 1.00 90.50 138 THR A C 1
ATOM 1112 O O . THR A 1 138 ? 34.087 0.730 -24.354 1.00 90.50 138 THR A O 1
ATOM 1115 N N . MET A 1 139 ? 35.488 0.805 -26.116 1.00 88.94 139 MET A N 1
ATOM 1116 C CA . MET A 1 139 ? 36.655 0.302 -25.399 1.00 88.94 139 MET A CA 1
ATOM 1117 C C . MET A 1 139 ? 37.112 1.281 -24.313 1.00 88.94 139 MET A C 1
ATOM 1119 O O . MET A 1 139 ? 37.401 0.856 -23.200 1.00 88.94 139 MET A O 1
ATOM 1123 N N . GLU A 1 140 ? 37.104 2.586 -24.581 1.00 89.50 140 GLU A N 1
ATOM 1124 C CA . GLU A 1 140 ? 37.382 3.632 -23.594 1.00 89.50 140 GLU A CA 1
ATOM 1125 C C . GLU A 1 140 ? 36.396 3.562 -22.424 1.00 89.50 140 GLU A C 1
ATOM 1127 O O . GLU A 1 140 ? 36.810 3.556 -21.267 1.00 89.50 140 GLU A O 1
ATOM 1132 N N . LYS A 1 141 ? 35.095 3.419 -22.700 1.00 87.94 141 LYS A N 1
ATOM 1133 C CA . LYS A 1 141 ? 34.066 3.318 -21.656 1.00 87.94 141 LYS A CA 1
ATOM 1134 C C . LYS A 1 141 ? 34.212 2.054 -20.802 1.00 87.94 141 LYS A C 1
ATOM 1136 O O . LYS A 1 141 ? 34.052 2.109 -19.582 1.00 87.94 141 LYS A O 1
ATOM 1141 N N . VAL A 1 142 ? 34.512 0.912 -21.423 1.00 88.56 142 VAL A N 1
ATOM 1142 C CA . VAL A 1 142 ? 34.720 -0.365 -20.716 1.00 88.56 142 VAL A CA 1
ATOM 1143 C C . VAL A 1 142 ? 36.006 -0.325 -19.891 1.00 88.56 142 VAL A C 1
ATOM 1145 O O . VAL A 1 142 ? 35.992 -0.672 -18.709 1.00 88.56 142 VAL A O 1
ATOM 1148 N N . LEU A 1 143 ? 37.110 0.137 -20.481 1.00 84.94 143 LEU A N 1
ATOM 1149 C CA . LEU A 1 143 ? 38.400 0.241 -19.801 1.00 84.94 143 LEU A CA 1
ATOM 1150 C C . LEU A 1 143 ? 38.398 1.328 -18.718 1.00 84.94 143 LEU A C 1
ATOM 1152 O O . LEU A 1 143 ? 39.056 1.142 -17.700 1.00 84.94 143 LEU A O 1
ATOM 1156 N N . GLY A 1 144 ? 37.633 2.411 -18.883 1.00 82.69 144 GLY A N 1
ATOM 1157 C CA . GLY A 1 144 ? 37.445 3.455 -17.871 1.00 82.69 144 GLY A CA 1
ATOM 1158 C C . GLY A 1 144 ? 36.651 2.980 -16.651 1.00 82.69 144 GLY A C 1
ATOM 1159 O O . GLY A 1 144 ? 36.969 3.353 -15.524 1.00 82.69 144 GLY A O 1
ATOM 1160 N N . ASN A 1 145 ? 35.669 2.095 -16.850 1.00 79.25 145 ASN A N 1
ATOM 1161 C CA . ASN A 1 145 ? 34.914 1.471 -15.757 1.00 79.25 145 ASN A CA 1
ATOM 1162 C C . ASN A 1 145 ? 35.638 0.277 -15.112 1.00 79.25 145 ASN A C 1
ATOM 1164 O O . ASN A 1 145 ? 35.196 -0.230 -14.078 1.00 79.25 145 ASN A O 1
ATOM 1168 N N . THR A 1 146 ? 36.745 -0.185 -15.696 1.00 76.06 146 THR A N 1
ATOM 1169 C CA . THR A 1 146 ? 37.526 -1.300 -15.158 1.00 76.06 146 THR A CA 1
ATOM 1170 C C . THR A 1 146 ? 38.684 -0.761 -14.323 1.00 76.06 146 THR A C 1
ATOM 1172 O O . THR A 1 146 ? 39.491 0.044 -14.782 1.00 76.06 146 THR A O 1
ATOM 1175 N N . ARG A 1 147 ? 38.804 -1.218 -13.071 1.00 66.44 147 ARG A N 1
ATOM 1176 C CA . ARG A 1 147 ? 39.931 -0.848 -12.202 1.00 66.44 147 ARG A CA 1
ATOM 1177 C C . ARG A 1 147 ? 41.233 -1.400 -12.791 1.00 66.44 147 ARG A C 1
ATOM 1179 O O . ARG A 1 147 ? 41.469 -2.604 -12.773 1.00 66.44 147 ARG A O 1
ATOM 1186 N N . LYS A 1 148 ? 42.075 -0.510 -13.319 1.00 69.19 148 LYS A N 1
ATOM 1187 C CA . LYS A 1 148 ? 43.364 -0.852 -13.926 1.00 69.19 148 LYS A CA 1
ATOM 1188 C C . LYS A 1 148 ? 44.402 -1.136 -12.836 1.00 69.19 148 LYS A C 1
ATOM 1190 O O . LYS A 1 148 ? 44.830 -0.222 -12.138 1.00 69.19 148 LYS A O 1
ATOM 1195 N N . VAL A 1 149 ? 44.811 -2.398 -12.696 1.00 63.94 149 VAL A N 1
ATOM 1196 C CA . VAL A 1 149 ? 45.920 -2.810 -11.819 1.00 63.94 149 VAL A CA 1
ATOM 1197 C C . VAL A 1 149 ? 47.162 -3.003 -12.686 1.00 63.94 149 VAL A C 1
ATOM 1199 O O . VAL A 1 149 ? 47.217 -3.914 -13.507 1.00 63.94 149 VAL A O 1
ATOM 1202 N N . LEU A 1 150 ? 48.144 -2.113 -12.543 1.00 61.81 150 LEU A N 1
ATOM 1203 C CA . LEU A 1 150 ? 49.441 -2.219 -13.211 1.00 61.81 150 LEU A CA 1
ATOM 1204 C C . LEU A 1 150 ? 50.391 -3.010 -12.307 1.00 61.81 150 LEU A C 1
ATOM 1206 O O . LEU A 1 150 ? 50.759 -2.536 -11.235 1.00 61.81 150 LEU A O 1
ATOM 1210 N N . VAL A 1 151 ? 50.777 -4.213 -12.732 1.00 61.28 151 VAL A N 1
ATOM 1211 C CA . VAL A 1 151 ? 51.786 -5.032 -12.047 1.00 61.28 151 VAL A CA 1
ATOM 1212 C C . VAL A 1 151 ? 53.117 -4.826 -12.766 1.00 61.28 151 VAL A C 1
ATOM 1214 O O . VAL A 1 151 ? 53.240 -5.151 -13.944 1.00 61.28 151 VAL A O 1
ATOM 1217 N N . ASN A 1 152 ? 54.102 -4.241 -12.082 1.00 62.12 152 ASN A N 1
ATOM 1218 C CA . ASN A 1 152 ? 55.465 -4.119 -12.596 1.00 62.12 152 ASN A CA 1
ATOM 1219 C C . ASN A 1 152 ? 56.226 -5.402 -12.236 1.00 62.12 152 ASN A C 1
ATOM 1221 O O . ASN A 1 152 ? 56.640 -5.580 -11.091 1.00 62.12 152 ASN A O 1
ATOM 1225 N N . ASP A 1 153 ? 56.355 -6.315 -13.196 1.00 63.12 153 ASP A N 1
ATOM 1226 C CA . ASP A 1 153 ? 57.071 -7.578 -13.023 1.00 63.12 153 ASP A CA 1
ATOM 1227 C C . ASP A 1 153 ? 58.588 -7.345 -13.061 1.00 63.12 153 ASP A C 1
ATOM 1229 O O . ASP A 1 153 ? 59.230 -7.397 -14.109 1.00 63.12 153 ASP A O 1
ATOM 1233 N N . LYS A 1 154 ? 59.160 -7.021 -11.899 1.00 58.50 154 LYS A N 1
ATOM 1234 C CA . LYS A 1 154 ? 60.609 -7.111 -11.647 1.00 58.50 154 LYS A CA 1
ATOM 1235 C C . LYS A 1 154 ? 60.944 -7.667 -10.264 1.00 58.50 154 LYS A C 1
ATOM 1237 O O . LYS A 1 154 ? 61.974 -7.336 -9.683 1.00 58.50 154 LYS A O 1
ATOM 1242 N N . GLY A 1 155 ? 60.103 -8.543 -9.734 1.00 48.81 155 GLY A N 1
ATOM 1243 C CA . GLY A 1 155 ? 60.425 -9.247 -8.500 1.00 48.81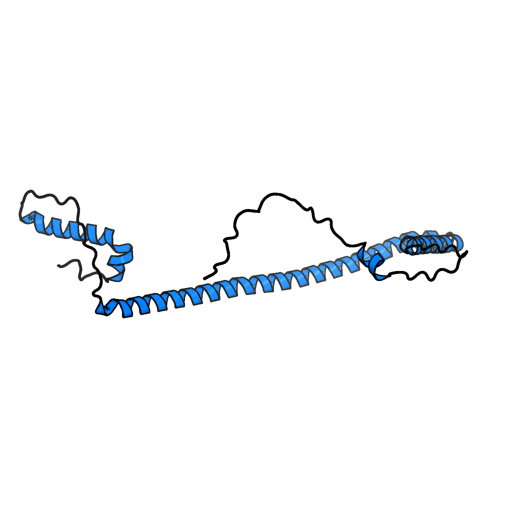 155 GLY A CA 1
ATOM 1244 C C . GLY A 1 155 ? 59.248 -10.061 -8.021 1.00 48.81 155 GLY A C 1
ATOM 1245 O O . GLY A 1 155 ? 58.278 -9.495 -7.526 1.00 48.81 155 GLY A O 1
ATOM 1246 N N . GLY A 1 156 ? 59.349 -11.381 -8.183 1.00 58.44 156 GLY A N 1
ATOM 1247 C CA . GLY A 1 156 ? 58.368 -12.344 -7.708 1.00 58.44 156 GLY A CA 1
ATOM 1248 C C . GLY A 1 156 ? 58.068 -12.137 -6.229 1.00 58.44 156 GLY A C 1
ATOM 1249 O O . GLY A 1 156 ? 58.813 -12.579 -5.361 1.00 58.44 156 GLY A O 1
ATOM 1250 N N . ASN A 1 157 ? 56.956 -11.469 -5.955 1.00 52.22 157 ASN A N 1
ATOM 1251 C CA . ASN A 1 157 ? 56.304 -11.500 -4.666 1.00 52.22 157 ASN A CA 1
ATOM 1252 C C . ASN A 1 157 ? 54.864 -11.932 -4.914 1.00 52.22 157 ASN A C 1
ATOM 1254 O O . ASN A 1 157 ? 54.157 -11.346 -5.736 1.00 52.22 157 ASN A O 1
ATOM 1258 N N . LEU A 1 158 ? 54.472 -13.007 -4.238 1.00 55.28 158 LEU A N 1
ATOM 1259 C CA . LEU A 1 158 ? 53.158 -13.621 -4.309 1.00 55.28 158 LEU A CA 1
ATOM 1260 C C . LEU A 1 158 ? 52.126 -12.598 -3.813 1.00 55.28 158 LEU A C 1
ATOM 1262 O O . LEU A 1 158 ? 51.880 -12.465 -2.615 1.00 55.28 158 LEU A O 1
ATOM 1266 N N . MET A 1 159 ? 51.567 -11.818 -4.736 1.00 56.62 159 MET A N 1
ATOM 1267 C CA . MET A 1 159 ? 50.577 -10.799 -4.421 1.00 56.62 159 MET A CA 1
ATOM 1268 C C . MET A 1 159 ? 49.252 -11.496 -4.109 1.00 56.62 159 MET A C 1
ATOM 1270 O O . MET A 1 159 ? 48.441 -11.760 -4.994 1.00 56.62 159 MET A O 1
ATOM 1274 N N . VAL A 1 160 ? 49.043 -11.825 -2.832 1.00 56.12 160 VAL A N 1
ATOM 1275 C CA . VAL A 1 160 ? 47.727 -12.190 -2.304 1.00 56.12 160 VAL A CA 1
ATOM 1276 C C . VAL A 1 160 ? 46.869 -10.935 -2.385 1.00 56.12 160 VAL A C 1
ATOM 1278 O O . VAL A 1 160 ? 46.914 -10.081 -1.506 1.00 56.12 160 VAL A O 1
ATOM 1281 N N . LEU A 1 161 ? 46.137 -10.792 -3.487 1.00 60.75 161 LEU A N 1
ATOM 1282 C CA . LEU A 1 161 ? 45.138 -9.746 -3.658 1.00 60.75 161 LEU A CA 1
ATOM 1283 C C . LEU A 1 161 ? 43.948 -10.063 -2.741 1.00 60.75 161 LEU A C 1
ATOM 1285 O O . LEU A 1 161 ? 43.224 -11.026 -3.013 1.00 60.75 161 LEU A O 1
ATOM 1289 N N . PRO A 1 162 ? 43.682 -9.278 -1.680 1.00 60.59 162 PRO A N 1
ATOM 1290 C CA . PRO A 1 162 ? 42.482 -9.442 -0.880 1.00 60.59 162 PRO A CA 1
ATOM 1291 C C . PRO A 1 162 ? 41.328 -8.816 -1.666 1.00 60.59 162 PRO A C 1
ATOM 1293 O O . PRO A 1 162 ? 40.993 -7.641 -1.504 1.00 60.59 162 PRO A O 1
ATOM 1296 N N . LEU A 1 163 ? 40.722 -9.610 -2.550 1.00 59.16 163 LEU A N 1
ATOM 1297 C CA . LEU A 1 163 ? 39.539 -9.218 -3.325 1.00 59.16 163 LEU A CA 1
ATOM 1298 C C . LEU A 1 163 ? 38.418 -8.684 -2.407 1.00 59.16 163 LEU A C 1
ATOM 1300 O O . LEU A 1 163 ? 37.707 -7.752 -2.775 1.00 59.16 163 LEU A O 1
ATOM 1304 N N . ASP A 1 164 ? 38.325 -9.206 -1.180 1.00 58.44 164 ASP A N 1
ATOM 1305 C CA . ASP A 1 164 ? 37.293 -8.866 -0.192 1.00 58.44 164 ASP A CA 1
ATOM 1306 C C . ASP A 1 164 ? 37.422 -7.438 0.391 1.00 58.44 164 ASP A C 1
ATOM 1308 O O . ASP A 1 164 ? 36.417 -6.764 0.619 1.00 58.44 164 ASP A O 1
ATOM 1312 N N . GLN A 1 165 ? 38.640 -6.905 0.566 1.00 57.53 165 GLN A N 1
ATOM 1313 C CA . GLN A 1 165 ? 38.815 -5.545 1.112 1.00 57.53 165 GLN A CA 1
ATOM 1314 C C . GLN A 1 165 ? 38.608 -4.452 0.053 1.00 57.53 165 GLN A C 1
ATOM 1316 O O . GLN A 1 165 ? 38.109 -3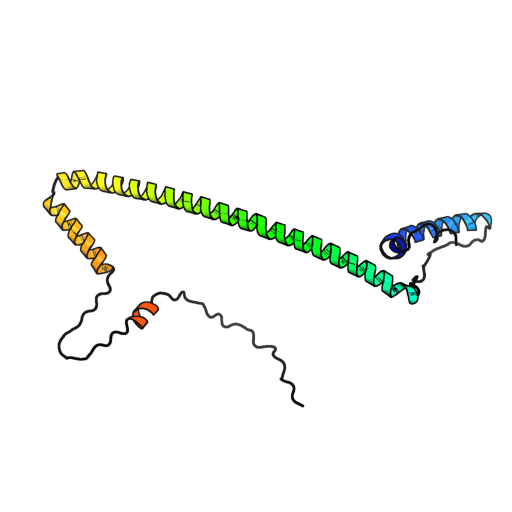.370 0.360 1.00 57.53 165 GLN A O 1
ATOM 1321 N N . MET A 1 166 ? 38.896 -4.747 -1.217 1.00 54.94 166 MET A N 1
ATOM 1322 C CA . MET A 1 166 ? 38.666 -3.816 -2.328 1.00 54.94 166 MET A CA 1
ATOM 1323 C C . MET A 1 166 ? 37.207 -3.746 -2.807 1.00 54.94 166 MET A C 1
ATOM 1325 O O . MET A 1 166 ? 36.850 -2.808 -3.525 1.00 54.94 166 MET A O 1
ATOM 1329 N N . LEU A 1 167 ? 36.365 -4.720 -2.451 1.00 58.88 167 LEU A N 1
ATOM 1330 C CA . LEU A 1 167 ? 34.920 -4.698 -2.712 1.00 58.88 167 LEU A CA 1
ATOM 1331 C C . LEU A 1 167 ? 34.146 -3.951 -1.609 1.00 58.88 167 LEU A C 1
ATOM 1333 O O . LEU A 1 167 ? 33.160 -3.284 -1.911 1.00 58.88 167 LEU A O 1
ATOM 1337 N N . LYS A 1 168 ? 34.621 -3.984 -0.356 1.00 56.28 168 LYS A N 1
ATOM 1338 C CA . LYS A 1 168 ? 33.982 -3.305 0.791 1.00 56.28 168 LYS A CA 1
ATOM 1339 C C . LYS A 1 168 ? 34.258 -1.799 0.888 1.00 56.28 168 LYS A C 1
ATOM 1341 O O . LYS A 1 168 ? 33.452 -1.080 1.468 1.00 56.28 168 LYS A O 1
ATOM 1346 N N . GLY A 1 169 ? 35.340 -1.293 0.292 1.00 50.94 169 GLY A N 1
ATOM 1347 C CA . GLY A 1 169 ? 35.715 0.130 0.370 1.00 50.94 169 GLY A CA 1
ATOM 1348 C C . GLY A 1 169 ? 34.852 1.109 -0.445 1.00 50.94 169 GLY A C 1
ATOM 1349 O O . GLY A 1 169 ? 35.105 2.308 -0.394 1.00 50.94 169 GLY A O 1
ATOM 1350 N N . GLY A 1 170 ? 33.866 0.629 -1.213 1.00 53.44 170 GLY A N 1
ATOM 1351 C CA . GLY A 1 170 ? 33.077 1.459 -2.133 1.00 53.44 170 GLY A CA 1
ATOM 1352 C C . GLY A 1 170 ? 31.672 1.841 -1.663 1.00 53.44 170 GLY A C 1
ATOM 1353 O O . GLY A 1 170 ? 31.012 2.600 -2.362 1.00 53.44 170 GLY A O 1
ATOM 1354 N N . ASN A 1 171 ? 31.188 1.330 -0.524 1.00 47.34 171 ASN A N 1
ATOM 1355 C CA . ASN A 1 171 ? 29.797 1.548 -0.118 1.00 47.34 171 ASN A CA 1
ATOM 1356 C C . ASN A 1 171 ? 29.660 1.776 1.396 1.00 47.34 171 ASN A C 1
ATOM 1358 O O . ASN A 1 171 ? 29.105 0.954 2.120 1.00 47.34 171 ASN A O 1
ATOM 1362 N N . ALA A 1 172 ? 30.165 2.915 1.870 1.00 36.78 172 ALA A N 1
ATOM 1363 C CA . ALA A 1 172 ? 29.814 3.464 3.176 1.00 36.78 172 ALA A CA 1
ATOM 1364 C C . ALA A 1 172 ? 29.248 4.881 2.976 1.00 36.78 172 ALA A C 1
ATOM 1366 O O . ALA A 1 172 ? 30.015 5.794 2.659 1.00 36.78 172 ALA A O 1
ATOM 1367 N N . PRO A 1 173 ? 27.929 5.109 3.127 1.00 39.16 173 PRO A N 1
ATOM 1368 C CA . PRO A 1 173 ? 27.431 6.462 3.312 1.00 39.16 173 PRO A CA 1
ATOM 1369 C C . PRO A 1 173 ? 27.973 6.985 4.646 1.00 39.16 173 PRO A C 1
ATOM 1371 O O . PRO A 1 173 ? 27.937 6.294 5.664 1.00 39.16 173 PRO A O 1
ATOM 1374 N N . ALA A 1 174 ? 28.512 8.202 4.622 1.00 41.31 174 ALA A N 1
ATOM 1375 C CA . ALA A 1 174 ? 29.029 8.895 5.790 1.00 41.31 174 ALA A CA 1
ATOM 1376 C C . ALA A 1 174 ? 27.923 9.071 6.846 1.00 41.31 174 ALA A C 1
ATOM 1378 O O . ALA A 1 174 ? 27.115 9.999 6.777 1.00 41.31 174 ALA A O 1
ATOM 1379 N N . ALA A 1 175 ? 27.892 8.179 7.834 1.00 36.88 175 ALA A N 1
ATOM 1380 C CA . ALA A 1 175 ? 27.143 8.387 9.060 1.00 36.88 175 ALA A CA 1
ATOM 1381 C C . ALA A 1 175 ? 27.872 9.464 9.873 1.00 36.88 175 ALA A C 1
ATOM 1383 O O . ALA A 1 175 ? 28.949 9.238 10.426 1.00 36.88 175 ALA A O 1
ATOM 1384 N N . LYS A 1 176 ? 27.290 10.665 9.891 1.00 40.31 176 LYS A N 1
ATOM 1385 C CA . LYS A 1 176 ? 27.662 11.749 10.800 1.00 40.31 176 LYS A CA 1
ATOM 1386 C C . LYS A 1 176 ? 27.555 11.233 12.237 1.00 40.31 176 LYS A C 1
ATOM 1388 O O . LYS A 1 176 ? 26.457 10.960 12.711 1.00 40.31 176 LYS A O 1
ATOM 1393 N N . SER A 1 177 ? 28.692 11.106 12.913 1.00 33.31 177 SER A N 1
ATOM 1394 C CA . SER A 1 177 ? 28.742 10.931 14.363 1.00 33.31 177 SER A CA 1
ATOM 1395 C C . SER A 1 177 ? 28.560 12.302 15.007 1.00 33.31 177 SER A C 1
ATOM 1397 O O . SER A 1 177 ? 29.532 13.026 15.213 1.00 33.31 177 SER A O 1
ATOM 1399 N N . ASP A 1 178 ? 27.310 12.662 15.283 1.00 34.97 178 ASP A N 1
ATOM 1400 C CA . ASP A 1 178 ? 26.970 13.792 16.143 1.00 34.97 178 ASP A CA 1
ATOM 1401 C C . ASP A 1 178 ? 27.135 13.337 17.600 1.00 34.97 178 ASP A C 1
ATOM 1403 O O . ASP A 1 178 ? 26.312 12.608 18.153 1.00 34.97 178 ASP A O 1
ATOM 1407 N N . ASN A 1 179 ? 28.286 13.663 18.186 1.00 43.75 179 ASN A N 1
ATOM 1408 C CA . ASN A 1 179 ? 28.615 13.326 19.565 1.00 43.75 179 ASN A CA 1
ATOM 1409 C C . ASN A 1 179 ? 28.067 14.438 20.469 1.00 43.75 179 ASN A C 1
ATOM 1411 O O . ASN A 1 179 ? 28.758 15.409 20.774 1.00 43.75 179 ASN A O 1
ATOM 1415 N N . GLY A 1 180 ? 26.805 14.299 20.870 1.00 39.66 180 GLY A N 1
ATOM 1416 C CA . GLY A 1 180 ? 26.113 15.254 21.727 1.00 39.66 180 GLY A CA 1
ATOM 1417 C C . GLY A 1 180 ? 25.142 14.560 22.675 1.00 39.66 180 GLY A C 1
ATOM 1418 O O . GLY A 1 180 ? 24.058 14.170 22.270 1.00 39.66 180 GLY A O 1
ATOM 1419 N N . ALA A 1 181 ? 25.549 14.470 23.944 1.00 49.59 181 ALA A N 1
ATOM 1420 C CA . ALA A 1 181 ? 24.705 14.289 25.126 1.00 49.59 181 ALA A CA 1
ATOM 1421 C C . ALA A 1 181 ? 23.800 13.045 25.177 1.00 49.59 181 ALA A C 1
ATOM 1423 O O . ALA A 1 181 ? 22.693 13.056 24.656 1.00 49.59 181 ALA A O 1
ATOM 1424 N N . SER A 1 182 ? 24.216 12.031 25.946 1.00 45.53 182 SER A N 1
ATOM 1425 C CA . SER A 1 182 ? 23.333 11.206 26.797 1.00 45.53 182 SER A CA 1
ATOM 1426 C C . SER A 1 182 ? 24.177 10.240 27.631 1.00 45.53 182 SER A C 1
ATOM 1428 O O . SER A 1 182 ? 24.220 9.043 27.372 1.00 45.53 182 SER A O 1
ATOM 1430 N N . ASN A 1 183 ? 24.886 10.761 28.634 1.00 48.75 183 ASN A N 1
ATOM 1431 C CA . ASN A 1 183 ? 25.437 9.926 29.700 1.00 48.75 183 ASN A CA 1
ATOM 1432 C C . ASN A 1 183 ? 24.865 10.393 31.036 1.00 48.75 183 ASN A C 1
ATOM 1434 O O . ASN A 1 183 ? 25.563 10.987 31.848 1.00 48.75 183 ASN A O 1
ATOM 1438 N N . LEU A 1 184 ? 23.565 10.167 31.225 1.00 52.78 184 LEU A N 1
ATOM 1439 C CA . LEU A 1 184 ? 22.925 10.186 32.532 1.00 52.78 184 LEU A CA 1
ATOM 1440 C C . LEU A 1 184 ? 21.895 9.057 32.573 1.00 52.78 184 LEU A C 1
ATOM 1442 O O . LEU A 1 184 ? 21.061 8.941 31.681 1.00 52.78 184 LEU A O 1
ATOM 1446 N N . LEU A 1 185 ? 21.961 8.293 33.665 1.00 54.47 185 LEU A N 1
ATOM 1447 C CA . LEU A 1 185 ? 20.999 7.295 34.135 1.00 54.47 185 LEU A CA 1
ATOM 1448 C C . LEU A 1 185 ? 21.246 5.827 33.731 1.00 54.47 185 LEU A C 1
ATOM 1450 O O . LEU A 1 185 ? 20.554 5.248 32.898 1.00 54.47 185 LEU A O 1
ATOM 1454 N N . ARG A 1 186 ? 22.142 5.161 34.474 1.00 48.84 186 ARG A N 1
ATOM 1455 C CA . ARG A 1 186 ? 21.954 3.741 34.810 1.00 48.84 186 ARG A CA 1
ATOM 1456 C C . ARG A 1 186 ? 22.257 3.496 36.292 1.00 48.84 186 ARG A C 1
ATOM 1458 O O . ARG A 1 186 ? 23.359 3.764 36.759 1.00 48.84 186 ARG A O 1
ATOM 1465 N N . LEU A 1 187 ? 21.221 3.044 37.001 1.00 56.94 187 LEU A N 1
ATOM 1466 C CA . LEU A 1 187 ? 21.195 2.622 38.408 1.00 56.94 187 LEU A CA 1
ATOM 1467 C C . LEU A 1 187 ? 22.202 1.487 38.709 1.00 56.94 187 LEU A C 1
ATOM 1469 O O . LEU A 1 187 ? 22.547 0.732 37.795 1.00 56.94 187 LEU A O 1
ATOM 1473 N N . PRO A 1 188 ? 22.631 1.327 39.979 1.00 64.19 188 PRO A N 1
ATOM 1474 C CA . PRO A 1 188 ? 23.589 0.298 40.382 1.00 64.19 188 PRO A CA 1
ATOM 1475 C C . PRO A 1 188 ? 22.954 -1.108 40.451 1.00 64.19 188 PRO A C 1
ATOM 1477 O O . PRO A 1 188 ? 21.741 -1.222 40.649 1.00 64.19 188 PRO A O 1
ATOM 1480 N N . PRO A 1 189 ? 23.749 -2.189 40.314 1.00 60.31 189 PRO A N 1
ATOM 1481 C CA . PRO A 1 189 ? 23.276 -3.555 40.516 1.00 60.31 189 PRO A CA 1
ATOM 1482 C C . PRO A 1 189 ? 23.157 -3.884 42.012 1.00 60.31 189 PRO A C 1
ATOM 1484 O O . PRO A 1 189 ? 24.044 -3.568 42.803 1.00 60.31 189 PRO A O 1
ATOM 1487 N N . ALA A 1 190 ? 22.056 -4.537 42.385 1.00 45.41 190 ALA A N 1
ATOM 1488 C CA . ALA A 1 190 ? 21.831 -5.066 43.724 1.00 45.41 190 ALA A CA 1
ATOM 1489 C C . ALA A 1 190 ? 22.779 -6.240 44.026 1.00 45.41 190 ALA A C 1
ATOM 1491 O O . ALA A 1 190 ? 22.958 -7.132 43.195 1.00 45.41 190 ALA A O 1
ATOM 1492 N N . SER A 1 191 ? 23.334 -6.259 45.237 1.00 54.22 191 SER A N 1
ATOM 1493 C CA . SER A 1 191 ? 24.016 -7.414 45.824 1.00 54.22 191 SER A CA 1
ATOM 1494 C C . SER A 1 191 ? 23.725 -7.484 47.326 1.00 54.22 191 SER A C 1
ATOM 1496 O O . SER A 1 191 ? 23.956 -6.492 48.017 1.00 54.22 191 SER A O 1
ATOM 1498 N N . SER A 1 192 ? 23.352 -8.694 47.773 1.00 46.62 192 SER A N 1
ATOM 1499 C CA . SER A 1 192 ? 22.958 -9.155 49.127 1.00 46.62 192 SER A CA 1
ATOM 1500 C C . SER A 1 192 ? 21.551 -8.794 49.596 1.00 46.62 192 SER A C 1
ATOM 1502 O O . SER A 1 192 ? 21.241 -7.591 49.703 1.00 46.62 192 SER A O 1
#

pLDDT: mean 76.59, std 18.11, range [33.31, 98.25]

Sequence (192 aa):
RGVIGKYTMDRILTEGRTVIRSDTQRELEETIRPYDMGITLLDVNFQAARPPEEVKAAFDDAIAARENEQQYIREAEAYTNEVQPRANGQAQRILEEARAYKAQTILEAQGEVARFAKLLPEYKAAPEITRERLYIETMEKVLGNTRKVLVNDKGGNLMVLPLDQMLKGGNAPAAKSDNGASNLLRLPPASS

Secondary structure (DSSP, 8-state):
--SGGGS-HHHHHHT-HHHHHHHHHHHHHHHHGGGT--------PPP--PPPHHHHHHHHHHHHHHHHHHHHHHHHHHHHHHHHHHHHHHHHHHHHHHHHHHHHHHHHHHHHHHHHHHHHHHHHH-HHHHHHHHHHHHHHHHHHHS-------SS-------HHHHHHTT----------------PPPP--

Radius of gyration: 43.39 Å; chains: 1; bounding box: 108×45×103 Å

Foldseek 3Di:
DPLVVVDDPVCCPPPCVVVSFVVVQVVVCVVCVVVPPPDDDDGDDDDDDDDDPVCPVVVVVVVVVVVVVVVVVVVVVVVCVVPPVVVVVVVVVVVVVVVVVVVVVVVVVVVVVVVCVVVVVVCVVP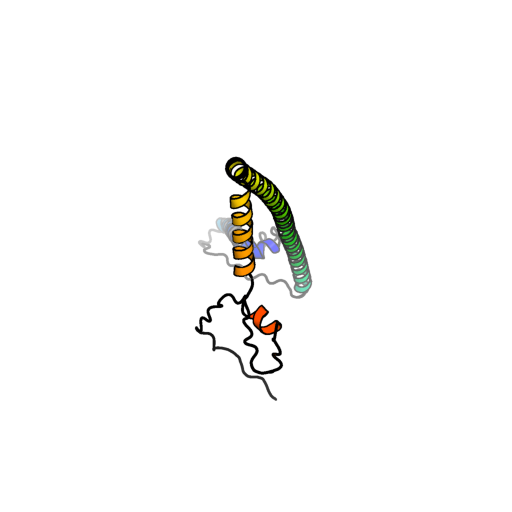VPVSVVVVVVVVVCVVVVPDDDDDDDPPDDDPPPPPPPVVVVVPDDDDDDPPPDDDDDDDDDDDDD